Protein AF-A0A5J4RN05-F1 (afdb_monomer)

Organism: NCBI:txid433724

Nearest PDB structures (foldseek):
  5cm3-assembly1_A  TM=3.929E-01  e=1.496E+00  Escherichia coli
  1s7o-assembly1_C  TM=4.841E-01  e=8.306E+00  Streptococcus pyogenes serotype M3
  1hlv-assembly1_A  TM=3.365E-01  e=5.049E+00  Homo sapiens

pLDDT: mean 87.88, std 9.53, range [39.94, 97.06]

Structure (mmCIF, N/CA/C/O backbone):
data_AF-A0A5J4RN05-F1
#
_entry.id   AF-A0A5J4RN05-F1
#
loop_
_atom_site.group_PDB
_atom_site.id
_atom_site.type_symbol
_atom_site.label_atom_id
_atom_site.label_alt_id
_atom_site.label_comp_id
_atom_site.label_asym_id
_atom_site.label_entity_id
_atom_site.label_seq_id
_atom_site.pdbx_PDB_ins_code
_atom_site.Cartn_x
_atom_site.Cartn_y
_atom_site.Cartn_z
_atom_site.occupancy
_atom_site.B_iso_or_equiv
_atom_site.auth_seq_id
_atom_site.auth_comp_id
_atom_site.auth_asym_id
_atom_site.auth_atom_id
_atom_site.pdbx_PDB_model_num
ATOM 1 N N . MET A 1 1 ? 15.303 10.082 -51.389 1.00 60.47 1 MET A N 1
ATOM 2 C CA . MET A 1 1 ? 16.570 9.322 -51.452 1.00 60.47 1 MET A CA 1
ATOM 3 C C . MET A 1 1 ? 16.456 8.263 -52.539 1.00 60.47 1 MET A C 1
ATOM 5 O O . MET A 1 1 ? 15.498 7.496 -52.517 1.00 60.47 1 MET A O 1
ATOM 9 N N . GLU A 1 2 ? 17.387 8.243 -53.492 1.00 75.25 2 GLU A N 1
ATOM 10 C CA . GLU A 1 2 ? 17.457 7.211 -54.539 1.00 75.25 2 GLU A CA 1
ATOM 11 C C . GLU A 1 2 ? 17.613 5.808 -53.926 1.00 75.25 2 GLU A C 1
ATOM 13 O O . GLU A 1 2 ? 18.266 5.643 -52.891 1.00 75.25 2 GLU A O 1
ATOM 18 N N . ARG A 1 3 ? 17.024 4.778 -54.555 1.00 73.56 3 ARG A N 1
ATOM 19 C CA . ARG A 1 3 ? 17.028 3.391 -54.035 1.00 73.56 3 ARG A CA 1
ATOM 20 C C . ARG A 1 3 ? 18.441 2.847 -53.775 1.00 73.56 3 ARG A C 1
ATOM 22 O O . ARG A 1 3 ? 18.629 2.116 -52.8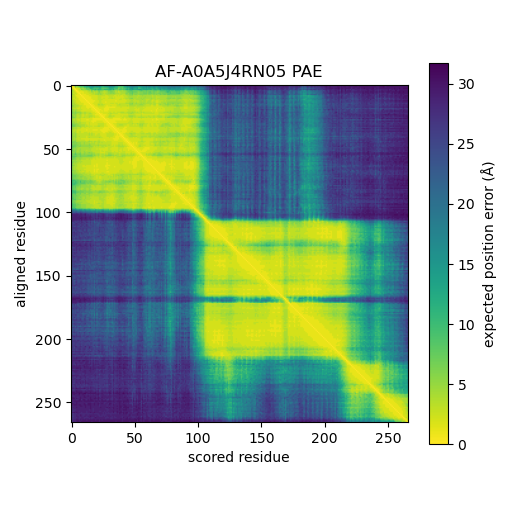01 1.00 73.56 3 ARG A O 1
ATOM 29 N N . SER A 1 4 ? 19.413 3.233 -54.603 1.00 77.31 4 SER A N 1
ATOM 30 C CA . SER A 1 4 ? 20.821 2.839 -54.454 1.00 77.31 4 SER A CA 1
ATOM 31 C C . SER A 1 4 ? 21.434 3.409 -53.165 1.00 77.31 4 SER A C 1
ATOM 33 O O . SER A 1 4 ? 21.818 2.651 -52.274 1.00 77.31 4 SER A O 1
ATOM 35 N N . LYS A 1 5 ? 21.351 4.736 -52.979 1.00 80.44 5 LYS A N 1
ATOM 36 C CA . LYS A 1 5 ? 21.834 5.444 -51.777 1.00 80.44 5 LYS A CA 1
ATOM 37 C C . LYS A 1 5 ? 21.175 4.943 -50.488 1.00 80.44 5 LYS A C 1
ATOM 39 O O . LYS A 1 5 ? 21.834 4.785 -49.465 1.00 80.44 5 LYS A O 1
ATOM 44 N N . ARG A 1 6 ? 19.877 4.612 -50.539 1.00 82.19 6 ARG A N 1
ATOM 45 C CA . ARG A 1 6 ? 19.150 4.039 -49.390 1.00 82.19 6 ARG A CA 1
ATOM 46 C C . ARG A 1 6 ? 19.708 2.682 -48.968 1.00 82.19 6 ARG A C 1
ATOM 48 O O . ARG A 1 6 ? 19.819 2.407 -47.775 1.00 82.19 6 ARG A O 1
ATOM 55 N N . SER A 1 7 ? 20.020 1.829 -49.936 1.00 85.88 7 SER A N 1
ATOM 56 C CA . SER A 1 7 ? 20.521 0.477 -49.676 1.00 85.88 7 SER A CA 1
ATOM 57 C C . SER A 1 7 ? 21.926 0.516 -49.076 1.00 85.88 7 SER A C 1
ATOM 59 O O . SER A 1 7 ? 22.216 -0.215 -48.127 1.00 85.88 7 SER A O 1
ATOM 61 N N . GLU A 1 8 ? 22.763 1.425 -49.570 1.00 88.62 8 GLU A N 1
ATOM 62 C CA . GLU A 1 8 ? 24.105 1.678 -49.049 1.00 88.62 8 GLU A CA 1
ATOM 63 C C . GLU A 1 8 ? 24.074 2.247 -47.623 1.00 88.62 8 GLU A C 1
ATOM 65 O O . GLU A 1 8 ? 24.729 1.708 -46.730 1.00 88.62 8 GLU A O 1
ATOM 70 N N . ALA A 1 9 ? 23.218 3.239 -47.355 1.00 87.81 9 ALA A N 1
ATOM 71 C CA . ALA A 1 9 ? 23.026 3.787 -46.012 1.00 87.81 9 ALA A CA 1
ATOM 72 C C . ALA A 1 9 ? 22.584 2.712 -45.002 1.00 87.81 9 ALA A C 1
ATOM 74 O O . ALA A 1 9 ? 23.120 2.629 -43.897 1.00 87.81 9 ALA A O 1
ATOM 75 N N . ILE A 1 10 ? 21.651 1.830 -45.385 1.00 90.94 10 ILE A N 1
ATOM 76 C CA . ILE A 1 10 ? 21.218 0.709 -44.534 1.00 90.94 10 ILE A CA 1
ATOM 77 C C . ILE A 1 10 ? 22.372 -0.261 -44.268 1.00 90.94 10 ILE A C 1
ATOM 79 O O . ILE A 1 10 ? 22.529 -0.725 -43.136 1.00 90.94 10 ILE A O 1
ATOM 83 N N . ARG A 1 11 ? 23.175 -0.584 -45.290 1.00 91.69 11 ARG A N 1
ATOM 84 C CA . ARG A 1 11 ? 24.342 -1.463 -45.144 1.00 91.69 11 ARG A CA 1
ATOM 85 C C . ARG A 1 11 ? 25.352 -0.858 -44.165 1.00 91.69 11 ARG A C 1
ATOM 87 O O . ARG A 1 11 ? 25.764 -1.549 -43.235 1.00 91.69 11 ARG A O 1
ATOM 94 N N . ASN A 1 12 ? 25.647 0.434 -44.299 1.00 92.69 12 ASN A N 1
ATOM 95 C CA . ASN A 1 12 ? 26.555 1.164 -43.413 1.00 92.69 12 ASN A CA 1
ATOM 96 C C . ASN A 1 12 ? 26.033 1.221 -41.971 1.00 92.69 12 ASN A C 1
ATOM 98 O O . ASN A 1 12 ? 26.784 0.981 -41.028 1.00 92.69 12 ASN A O 1
ATOM 102 N N . LEU A 1 13 ? 24.737 1.468 -41.770 1.00 93.56 13 LEU A N 1
ATOM 103 C CA . LEU A 1 13 ? 24.125 1.451 -40.437 1.00 93.56 13 LEU A CA 1
ATOM 104 C C . LEU A 1 13 ? 24.241 0.069 -39.782 1.00 93.56 13 LEU A C 1
ATOM 106 O O . LEU A 1 13 ? 24.659 -0.035 -38.627 1.00 93.56 13 LEU A O 1
ATOM 110 N N . LYS A 1 14 ? 23.916 -1.001 -40.515 1.00 92.38 14 LYS A N 1
ATOM 111 C CA . LYS A 1 14 ? 24.020 -2.376 -40.005 1.00 92.38 14 LYS A CA 1
ATOM 112 C C . LYS A 1 14 ? 25.460 -2.751 -39.651 1.00 92.38 14 LYS A C 1
ATOM 114 O O . LYS A 1 14 ? 25.672 -3.335 -38.592 1.00 92.38 14 LYS A O 1
ATOM 119 N N . ALA A 1 15 ? 26.432 -2.368 -40.482 1.00 92.50 15 ALA A N 1
ATOM 120 C CA . ALA A 1 15 ? 27.855 -2.571 -40.202 1.00 92.50 15 ALA A CA 1
ATOM 121 C C . ALA A 1 15 ? 28.296 -1.874 -38.900 1.00 92.50 15 ALA A C 1
ATOM 123 O O . ALA A 1 15 ? 29.078 -2.425 -38.134 1.00 92.50 15 ALA A O 1
ATOM 124 N N . ASN A 1 16 ? 27.709 -0.715 -38.586 1.00 91.56 16 ASN A N 1
ATOM 125 C CA . ASN A 1 16 ? 27.952 0.036 -37.348 1.00 91.56 16 ASN A CA 1
ATOM 126 C C . ASN A 1 16 ? 27.091 -0.425 -36.151 1.00 91.56 16 ASN A C 1
ATOM 128 O O . ASN A 1 16 ? 26.921 0.305 -35.170 1.00 91.56 16 ASN A O 1
ATOM 132 N N . GLY A 1 17 ? 26.509 -1.625 -36.219 1.00 91.69 17 GLY A N 1
ATOM 133 C CA . GLY A 1 17 ? 25.756 -2.219 -35.113 1.00 91.69 17 GLY A CA 1
ATOM 134 C C . GLY A 1 17 ? 24.366 -1.618 -34.886 1.00 91.69 17 GLY A C 1
ATOM 135 O O . GLY A 1 17 ? 23.773 -1.835 -33.824 1.00 91.69 17 GLY A O 1
ATOM 136 N N . PHE A 1 18 ? 23.823 -0.874 -35.855 1.00 96.00 18 PHE A N 1
ATOM 137 C CA . PHE A 1 18 ? 22.429 -0.445 -35.807 1.00 96.00 18 PHE A CA 1
ATOM 138 C C . PHE A 1 18 ? 21.496 -1.584 -36.215 1.00 96.00 18 PHE A C 1
ATOM 140 O O . PHE A 1 18 ? 21.737 -2.323 -37.171 1.00 96.00 18 PHE A O 1
ATOM 147 N N . ARG A 1 19 ? 20.369 -1.681 -35.517 1.00 95.69 19 ARG A N 1
ATOM 148 C CA . ARG A 1 19 ? 19.277 -2.603 -35.816 1.00 95.69 19 ARG A CA 1
ATOM 149 C C . ARG A 1 19 ? 18.010 -1.816 -36.117 1.00 95.69 19 ARG A C 1
ATOM 151 O O . ARG A 1 19 ? 17.756 -0.768 -35.525 1.00 95.69 19 ARG A O 1
ATOM 158 N N . GLN A 1 20 ? 17.216 -2.328 -37.049 1.00 94.94 20 GLN A N 1
ATOM 159 C CA . GLN A 1 20 ? 15.952 -1.708 -37.422 1.00 94.94 20 GLN A CA 1
ATOM 160 C C . GLN A 1 20 ? 14.930 -1.863 -36.292 1.00 94.94 20 GLN A C 1
ATOM 162 O O . GLN A 1 20 ? 14.735 -2.954 -35.750 1.00 94.94 20 GLN A O 1
ATOM 167 N N . VAL A 1 21 ? 14.232 -0.780 -35.968 1.00 94.12 21 VAL A N 1
ATOM 168 C CA . VAL A 1 21 ? 13.118 -0.796 -35.023 1.00 94.12 21 VAL A CA 1
ATOM 169 C C . VAL A 1 21 ? 11.878 -1.276 -35.780 1.00 94.12 21 VAL A C 1
ATOM 171 O O . VAL A 1 21 ? 11.226 -0.482 -36.439 1.00 94.12 21 VAL A O 1
ATOM 174 N N . LYS A 1 22 ? 11.542 -2.574 -35.731 1.00 90.56 22 LYS A N 1
ATOM 175 C CA . LYS A 1 22 ? 10.491 -3.170 -36.595 1.00 90.56 22 LYS A CA 1
ATOM 176 C C . LYS A 1 22 ? 9.159 -2.383 -36.665 1.00 90.56 22 LYS A C 1
ATOM 178 O O . LYS A 1 22 ? 8.680 -2.189 -37.778 1.00 90.56 22 LYS A O 1
ATOM 183 N N . PRO A 1 23 ? 8.578 -1.880 -35.552 1.00 90.12 23 PRO A N 1
ATOM 184 C CA . PRO A 1 23 ? 7.351 -1.073 -35.600 1.00 90.12 23 PRO A CA 1
ATOM 185 C C . PRO A 1 23 ? 7.504 0.283 -36.309 1.00 90.12 23 PRO A C 1
ATOM 187 O O . PRO A 1 23 ? 6.508 0.914 -36.648 1.00 90.12 23 PRO A O 1
ATOM 190 N N . TYR A 1 24 ? 8.739 0.743 -36.511 1.00 92.25 24 TYR A N 1
ATOM 191 C CA . TYR A 1 24 ? 9.097 2.021 -37.121 1.00 92.25 24 TYR A CA 1
ATOM 192 C C . TYR A 1 24 ? 10.188 1.789 -38.185 1.00 92.25 24 TYR A C 1
ATOM 194 O O . TYR A 1 24 ? 11.367 2.018 -37.913 1.00 92.25 24 TYR A O 1
ATOM 202 N N . PRO A 1 25 ? 9.825 1.332 -39.399 1.00 89.19 25 PRO A N 1
ATOM 203 C CA . PRO A 1 25 ? 10.778 0.823 -40.393 1.00 89.19 25 PRO A CA 1
ATOM 204 C C . PRO A 1 25 ? 11.870 1.809 -40.826 1.00 89.19 25 PRO A C 1
ATOM 206 O O . PRO A 1 25 ? 12.942 1.386 -41.262 1.00 89.19 25 PRO A O 1
ATOM 209 N N . ASP A 1 26 ? 11.619 3.111 -40.693 1.00 91.50 26 ASP A N 1
ATOM 210 C CA . ASP A 1 26 ? 12.586 4.163 -41.013 1.00 91.50 26 ASP A CA 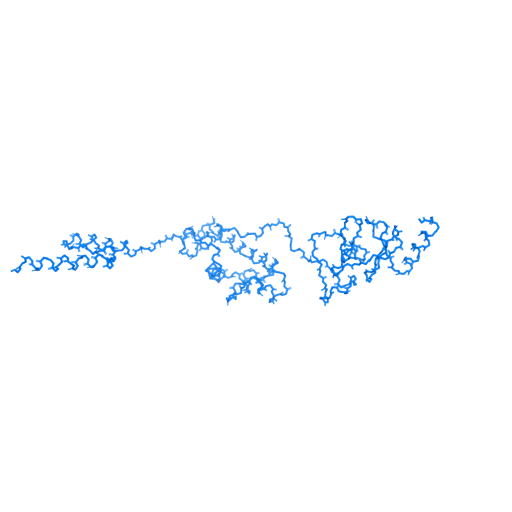1
ATOM 211 C C . ASP A 1 26 ? 13.581 4.450 -39.880 1.00 91.50 26 ASP A C 1
ATOM 213 O O . ASP A 1 26 ? 14.477 5.273 -40.061 1.00 91.50 26 ASP A O 1
ATOM 217 N N . LEU A 1 27 ? 13.428 3.820 -38.712 1.00 94.94 27 LEU A N 1
ATOM 218 C CA . LEU A 1 27 ? 14.275 4.040 -37.545 1.00 94.94 27 LEU A CA 1
ATOM 219 C C . LEU A 1 27 ? 15.259 2.895 -37.335 1.00 94.94 27 LEU A C 1
ATOM 221 O O . LEU A 1 27 ? 14.903 1.715 -37.305 1.00 94.94 27 LEU A O 1
ATOM 225 N N . TYR A 1 28 ? 16.510 3.280 -37.123 1.00 96.06 28 TYR A N 1
ATOM 226 C CA . TYR A 1 28 ? 17.624 2.390 -36.838 1.00 96.06 28 TYR A CA 1
ATOM 227 C C . TYR A 1 28 ? 18.263 2.817 -35.527 1.00 96.06 28 TYR A C 1
ATOM 229 O O . TYR A 1 28 ? 18.542 3.995 -35.329 1.00 96.06 28 TYR A O 1
ATOM 237 N N . LEU A 1 29 ? 18.500 1.866 -34.631 1.00 96.12 29 LEU A N 1
ATOM 238 C CA . LEU A 1 29 ? 18.963 2.108 -33.268 1.00 96.12 29 LEU A CA 1
ATOM 239 C C . LEU A 1 29 ? 20.174 1.230 -32.961 1.00 96.12 29 LEU A C 1
ATOM 241 O O . LEU A 1 29 ? 20.170 0.046 -33.297 1.00 96.12 29 LEU A O 1
ATOM 245 N N . ASN A 1 30 ? 21.190 1.782 -32.303 1.00 94.44 30 ASN A N 1
ATOM 246 C CA . ASN A 1 30 ? 22.329 1.007 -31.809 1.00 94.44 30 ASN A CA 1
ATOM 247 C C . ASN A 1 30 ? 22.256 0.768 -30.286 1.00 94.44 30 ASN A C 1
ATOM 249 O O . ASN A 1 30 ? 21.449 1.376 -29.580 1.00 94.44 30 ASN A O 1
ATOM 253 N N . LYS A 1 31 ? 23.132 -0.108 -29.774 1.00 90.00 31 LYS A N 1
ATOM 254 C CA . LYS A 1 31 ? 23.193 -0.476 -28.345 1.00 90.00 31 LYS A CA 1
ATOM 255 C C . LYS A 1 31 ? 23.611 0.665 -27.406 1.00 90.00 31 LYS A C 1
ATOM 257 O O . LYS A 1 31 ? 23.502 0.525 -26.200 1.00 90.00 31 LYS A O 1
ATOM 262 N N . TYR A 1 32 ? 24.094 1.778 -27.955 1.00 87.88 32 TYR A N 1
ATOM 263 C CA . TYR A 1 32 ? 24.531 2.955 -27.199 1.00 87.88 32 TYR A CA 1
ATOM 264 C C . TYR A 1 32 ? 23.456 4.052 -27.150 1.00 87.88 32 TYR A C 1
ATOM 266 O O . TYR A 1 32 ? 23.728 5.166 -26.714 1.00 87.88 32 TYR A O 1
ATOM 274 N N . GLY A 1 33 ? 22.249 3.782 -27.660 1.00 88.44 33 GLY A N 1
ATOM 275 C CA . GLY A 1 33 ? 21.154 4.752 -27.674 1.00 88.44 33 GLY A CA 1
ATOM 276 C C . GLY A 1 33 ? 21.231 5.800 -28.791 1.00 88.44 33 GLY A C 1
ATOM 277 O O . GLY A 1 33 ? 20.456 6.753 -28.782 1.00 88.44 33 GLY A O 1
ATOM 278 N N . LYS A 1 34 ? 22.104 5.649 -29.796 1.00 93.00 34 LYS A N 1
ATOM 279 C CA . LYS A 1 34 ? 22.048 6.501 -30.997 1.00 93.00 34 LYS A CA 1
ATOM 280 C C . LYS A 1 34 ? 20.955 5.999 -31.926 1.00 93.00 34 LYS A C 1
ATOM 282 O O . LYS A 1 34 ? 20.921 4.813 -32.257 1.00 93.00 34 LYS A O 1
ATOM 287 N N . ILE A 1 35 ? 20.104 6.911 -32.388 1.00 94.50 35 ILE A N 1
ATOM 288 C CA . ILE A 1 35 ? 19.029 6.596 -33.325 1.00 94.50 35 ILE A CA 1
ATOM 289 C C . ILE A 1 35 ? 19.157 7.407 -34.615 1.00 94.50 35 ILE A C 1
ATOM 291 O O . ILE A 1 35 ? 19.396 8.614 -34.589 1.00 94.50 35 ILE A O 1
ATOM 295 N N . TYR A 1 36 ? 18.982 6.733 -35.742 1.00 95.12 36 TYR A N 1
ATOM 296 C CA . TYR A 1 36 ? 19.045 7.294 -37.082 1.00 95.12 36 TYR A CA 1
ATOM 297 C C . TYR A 1 36 ? 17.694 7.147 -37.783 1.00 95.12 36 TYR A C 1
ATOM 299 O O . TYR A 1 36 ? 17.029 6.116 -37.656 1.00 95.12 36 TYR A O 1
ATOM 307 N N . SER A 1 37 ? 17.285 8.180 -38.517 1.00 94.06 37 SER A N 1
ATOM 308 C CA . SER A 1 37 ? 16.059 8.201 -39.308 1.00 94.06 37 SER A CA 1
ATOM 309 C C . SER A 1 37 ? 16.401 8.211 -40.792 1.00 94.06 37 SER A C 1
ATOM 311 O O . SER A 1 37 ? 16.920 9.202 -41.293 1.00 94.06 37 SER A O 1
ATOM 313 N N . LEU A 1 38 ? 16.045 7.141 -41.507 1.00 91.81 38 LEU A N 1
ATOM 314 C CA . LEU A 1 38 ? 16.227 7.049 -42.961 1.00 91.81 38 LEU A CA 1
ATOM 315 C C . LEU A 1 38 ? 15.390 8.078 -43.726 1.00 91.81 38 LEU A C 1
ATOM 317 O O . LEU A 1 38 ? 15.790 8.522 -44.795 1.00 91.81 38 LEU A O 1
ATOM 321 N N . SER A 1 39 ? 14.210 8.435 -43.213 1.00 88.94 39 SER A N 1
ATOM 322 C CA . SER A 1 39 ? 13.324 9.396 -43.875 1.00 88.94 39 SER A CA 1
ATOM 323 C C . SER A 1 39 ? 13.823 10.836 -43.766 1.00 88.94 39 SER A C 1
ATOM 325 O O . SER A 1 39 ? 13.598 11.621 -44.681 1.00 88.94 39 SER A O 1
ATOM 327 N N . LYS A 1 40 ? 14.511 11.173 -42.669 1.00 88.12 40 LYS A N 1
ATOM 328 C CA . LYS A 1 40 ? 15.120 12.492 -42.439 1.00 88.12 40 LYS A CA 1
ATOM 329 C C . LYS A 1 40 ? 16.617 12.542 -42.756 1.00 88.12 40 LYS A C 1
ATOM 331 O O . LYS A 1 40 ? 17.216 13.596 -42.586 1.00 88.12 40 LYS A O 1
ATOM 336 N N . ASP A 1 41 ? 17.198 11.407 -43.139 1.00 89.69 41 ASP A N 1
ATOM 337 C CA . ASP A 1 41 ? 18.624 11.231 -43.429 1.00 89.69 41 ASP A CA 1
ATOM 338 C C . ASP A 1 41 ? 19.552 11.750 -42.309 1.00 89.69 41 ASP A C 1
ATOM 340 O O . ASP A 1 41 ? 20.606 12.334 -42.543 1.00 89.69 41 ASP A O 1
ATOM 344 N N . THR A 1 42 ? 19.139 11.595 -41.044 1.00 92.75 42 THR A N 1
ATOM 345 C CA . THR A 1 42 ? 19.853 12.203 -39.911 1.00 92.75 42 THR A CA 1
ATOM 346 C C . THR A 1 42 ? 19.659 11.460 -38.592 1.00 92.75 42 THR A C 1
ATOM 348 O O . THR A 1 42 ? 18.703 10.697 -38.402 1.00 92.75 42 THR A O 1
ATOM 351 N N . TYR A 1 43 ? 20.559 11.725 -37.643 1.00 93.62 43 TYR A N 1
ATOM 352 C CA . TYR A 1 43 ? 20.442 11.257 -36.267 1.00 93.62 43 TYR A CA 1
ATOM 353 C C . TYR A 1 43 ? 19.402 12.077 -35.504 1.00 93.62 43 TYR A C 1
ATOM 355 O O . TYR A 1 43 ? 19.465 13.307 -35.463 1.00 93.62 43 TYR A O 1
ATOM 363 N N . LEU A 1 44 ? 18.459 11.402 -34.845 1.00 93.56 44 LEU A N 1
ATOM 364 C CA . LEU A 1 44 ? 17.504 12.097 -33.984 1.00 93.56 44 LEU A CA 1
ATOM 365 C C . LEU A 1 44 ? 18.145 12.334 -32.620 1.00 93.56 44 LEU A C 1
ATOM 367 O O . LEU A 1 44 ? 18.624 11.400 -31.977 1.00 93.56 44 LEU A O 1
ATOM 371 N N . LYS A 1 45 ? 18.116 13.587 -32.164 1.00 91.44 45 LYS A N 1
ATOM 372 C CA . LYS A 1 45 ? 18.594 13.950 -30.830 1.00 91.44 45 LYS A CA 1
ATOM 373 C C . LYS A 1 45 ? 17.521 13.618 -29.783 1.00 91.44 45 LYS A C 1
ATOM 375 O O . LYS A 1 45 ? 16.408 14.143 -29.881 1.00 91.44 45 LYS A O 1
ATOM 380 N N . PRO A 1 46 ? 17.812 12.754 -28.795 1.00 92.50 46 PRO A N 1
ATOM 381 C CA . PRO A 1 46 ? 16.920 12.550 -27.666 1.00 92.50 46 PRO A CA 1
ATOM 382 C C . PRO A 1 46 ? 16.911 13.777 -26.749 1.00 92.50 46 PRO A C 1
ATOM 384 O O . PRO A 1 46 ? 17.880 14.524 -26.644 1.00 92.50 46 PRO A O 1
ATOM 387 N N . THR A 1 47 ? 15.791 13.972 -26.064 1.00 91.75 47 THR A N 1
ATOM 388 C CA . THR A 1 47 ? 15.681 14.913 -24.940 1.00 91.75 47 THR A CA 1
ATOM 389 C C . THR A 1 47 ? 16.438 14.390 -23.715 1.00 91.75 47 THR A C 1
ATOM 391 O O . THR A 1 47 ? 16.745 13.203 -23.638 1.00 91.75 47 THR A O 1
ATOM 394 N N . ALA A 1 48 ? 16.627 15.231 -22.691 1.00 86.94 48 ALA A N 1
ATOM 395 C CA . ALA A 1 48 ? 17.234 14.834 -21.410 1.00 86.94 48 ALA A CA 1
ATOM 396 C C . ALA A 1 48 ? 16.506 13.677 -20.686 1.00 86.94 48 ALA A C 1
ATOM 398 O O . ALA A 1 48 ? 17.063 13.042 -19.798 1.00 86.94 48 ALA A O 1
ATOM 399 N N . LYS A 1 49 ? 15.252 13.381 -21.061 1.00 88.19 49 LYS A N 1
ATOM 400 C CA . LYS A 1 49 ? 14.478 12.235 -20.551 1.00 88.19 49 LYS A CA 1
ATOM 401 C C . LYS A 1 49 ? 14.588 10.991 -21.444 1.00 88.19 49 LYS A C 1
ATOM 403 O O . LYS A 1 49 ? 13.774 10.079 -21.314 1.00 88.19 49 LYS A O 1
ATOM 408 N N . ASN A 1 50 ? 15.540 10.970 -22.377 1.00 93.25 50 ASN A N 1
ATOM 409 C CA . ASN A 1 50 ? 15.725 9.922 -23.381 1.00 93.25 50 ASN A CA 1
ATOM 410 C C . ASN A 1 50 ? 14.455 9.648 -24.199 1.00 93.25 50 ASN A C 1
ATOM 412 O O . ASN A 1 50 ? 14.077 8.506 -24.461 1.00 93.25 50 ASN A O 1
ATOM 416 N N . VAL A 1 51 ? 13.761 10.718 -24.587 1.00 93.88 51 VAL A N 1
ATOM 417 C CA . VAL A 1 51 ? 12.585 10.664 -25.464 1.00 93.88 51 VAL A CA 1
ATOM 418 C C . VAL A 1 51 ? 12.922 11.322 -26.790 1.00 93.88 51 VAL A C 1
ATOM 420 O O . VAL A 1 51 ? 13.506 12.405 -26.802 1.00 93.88 51 VAL A O 1
ATOM 423 N N . ILE A 1 52 ? 12.510 10.691 -27.886 1.00 94.25 52 ILE A N 1
ATOM 424 C CA . ILE A 1 52 ? 12.636 11.210 -29.250 1.00 94.25 52 ILE A CA 1
ATOM 425 C C . ILE A 1 52 ? 11.259 11.554 -29.819 1.00 94.25 52 ILE A C 1
ATOM 427 O O . ILE A 1 52 ? 10.248 10.949 -29.452 1.00 94.25 52 ILE A O 1
ATOM 431 N N . LEU A 1 53 ? 11.223 12.510 -30.744 1.00 91.19 53 LEU A N 1
ATOM 432 C CA . LEU A 1 53 ? 10.019 12.854 -31.494 1.00 91.19 53 LEU A CA 1
ATOM 433 C C . LEU A 1 53 ? 10.055 12.181 -32.872 1.00 91.19 53 LEU A C 1
ATOM 435 O O . LEU A 1 53 ? 10.938 12.460 -33.685 1.00 91.19 53 LEU A O 1
ATOM 439 N N . TYR A 1 54 ? 9.077 11.320 -33.146 1.00 89.19 54 TYR A N 1
ATOM 440 C CA . TYR A 1 54 ? 8.887 10.677 -34.445 1.00 89.19 54 TYR A CA 1
ATOM 441 C C . TYR A 1 54 ? 7.469 10.962 -34.953 1.00 89.19 54 TYR A C 1
ATOM 443 O O . TYR A 1 54 ? 6.476 10.501 -34.384 1.00 89.19 54 TYR A O 1
ATOM 451 N N . GLY A 1 55 ? 7.365 11.791 -35.995 1.00 85.88 55 GLY A N 1
ATOM 452 C CA . GLY A 1 55 ? 6.091 12.392 -36.396 1.00 85.88 55 GLY A CA 1
ATOM 453 C C . GLY A 1 55 ? 5.484 13.197 -35.240 1.00 85.88 55 GLY A C 1
ATOM 454 O O . GLY A 1 55 ? 6.150 14.051 -34.662 1.00 85.88 55 GLY A O 1
ATOM 455 N N . LYS A 1 56 ? 4.236 12.883 -34.869 1.00 86.75 56 LYS A N 1
ATOM 456 C CA . LYS A 1 56 ? 3.547 13.461 -33.698 1.00 86.75 56 LYS A CA 1
ATOM 457 C C . LYS A 1 56 ? 3.706 12.624 -32.415 1.00 86.75 56 LYS A C 1
ATOM 459 O O . LYS A 1 56 ? 3.153 12.986 -31.380 1.00 86.75 56 LYS A O 1
ATOM 464 N N . LYS A 1 57 ? 4.432 11.498 -32.457 1.00 89.12 57 LYS A N 1
ATOM 465 C CA . LYS A 1 57 ? 4.586 10.573 -31.322 1.00 89.12 57 LYS A CA 1
ATOM 466 C C . LYS A 1 57 ? 5.894 10.818 -30.576 1.00 89.12 57 LYS A C 1
ATOM 468 O O . LYS A 1 57 ? 6.951 11.006 -31.177 1.00 89.12 57 LYS A O 1
ATOM 473 N N . ARG A 1 58 ? 5.818 10.762 -29.247 1.00 91.94 58 ARG A N 1
ATOM 474 C CA . ARG A 1 58 ? 6.977 10.760 -28.350 1.00 91.94 58 ARG A CA 1
ATOM 475 C C . ARG A 1 58 ? 7.340 9.316 -28.033 1.00 91.94 58 ARG A C 1
ATOM 477 O O . ARG A 1 58 ? 6.540 8.618 -27.423 1.00 91.94 58 ARG A O 1
ATOM 484 N N . LEU A 1 59 ? 8.523 8.875 -28.448 1.00 93.81 59 LEU A N 1
ATOM 485 C CA . LEU A 1 59 ? 8.984 7.504 -28.240 1.00 93.81 59 LEU A CA 1
ATOM 486 C C . LEU A 1 59 ? 10.083 7.474 -27.180 1.00 93.81 59 LEU A C 1
ATOM 488 O O . LEU A 1 59 ? 11.006 8.287 -27.205 1.00 93.81 59 LEU A O 1
ATOM 492 N N . SER A 1 60 ? 9.985 6.528 -26.248 1.00 94.69 60 SER A N 1
ATOM 493 C CA . SER A 1 60 ? 10.989 6.329 -25.202 1.00 94.69 60 SER A CA 1
ATOM 494 C C . SER A 1 60 ? 12.146 5.490 -25.736 1.00 94.69 60 SER A C 1
ATOM 496 O O . SER A 1 60 ? 11.971 4.317 -26.063 1.00 94.69 60 SER A O 1
ATOM 498 N N . LEU A 1 61 ? 13.334 6.084 -25.793 1.00 94.81 61 LEU A N 1
ATOM 499 C CA . LEU A 1 61 ? 14.540 5.450 -26.313 1.00 94.81 61 LEU A CA 1
ATOM 500 C C . LEU A 1 61 ? 14.933 4.178 -25.530 1.00 94.81 61 LEU A C 1
ATOM 502 O O . LEU A 1 61 ? 15.140 3.159 -26.185 1.00 94.81 61 LEU A O 1
ATOM 506 N N . PRO A 1 62 ? 14.920 4.141 -24.178 1.00 94.88 62 PRO A N 1
ATOM 507 C CA . PRO A 1 62 ? 15.186 2.907 -23.434 1.00 94.88 62 PRO A CA 1
ATOM 508 C C . PRO A 1 62 ? 14.201 1.774 -23.764 1.00 94.88 62 PRO A C 1
ATOM 510 O O . PRO A 1 62 ? 14.596 0.618 -23.873 1.00 94.88 62 PRO A O 1
ATOM 513 N N . LYS A 1 63 ? 12.915 2.090 -23.988 1.00 94.88 63 LYS A N 1
ATOM 514 C CA . LYS A 1 63 ? 11.907 1.083 -24.374 1.00 94.88 63 LYS A CA 1
ATOM 515 C C . LYS A 1 63 ? 12.168 0.516 -25.764 1.00 94.88 63 LYS A C 1
ATOM 517 O O . LYS A 1 63 ? 11.978 -0.677 -25.982 1.00 94.88 63 LYS A O 1
ATOM 522 N N . LEU A 1 64 ? 12.614 1.362 -26.695 1.00 95.44 64 LEU A N 1
ATOM 523 C CA . LEU A 1 64 ? 13.040 0.913 -28.019 1.00 95.44 64 LEU A CA 1
ATOM 524 C C . LEU A 1 64 ? 14.289 0.026 -27.929 1.00 95.44 64 LEU A C 1
ATOM 526 O O . LEU A 1 64 ? 14.359 -0.970 -28.640 1.00 95.44 64 LEU A O 1
ATOM 530 N N . ILE A 1 65 ? 15.239 0.339 -27.040 1.00 95.44 65 ILE A N 1
ATOM 531 C CA . ILE A 1 65 ? 16.434 -0.488 -26.807 1.00 95.44 65 ILE A CA 1
ATOM 532 C C . ILE A 1 65 ? 16.037 -1.878 -26.302 1.00 95.44 65 ILE A C 1
ATOM 534 O O . ILE A 1 65 ? 16.459 -2.873 -26.891 1.00 95.44 65 ILE A O 1
ATOM 538 N N . LEU A 1 66 ? 15.179 -1.959 -25.279 1.00 94.62 66 LEU A N 1
ATOM 539 C CA . LEU A 1 66 ? 14.661 -3.236 -24.771 1.00 94.62 66 LEU A CA 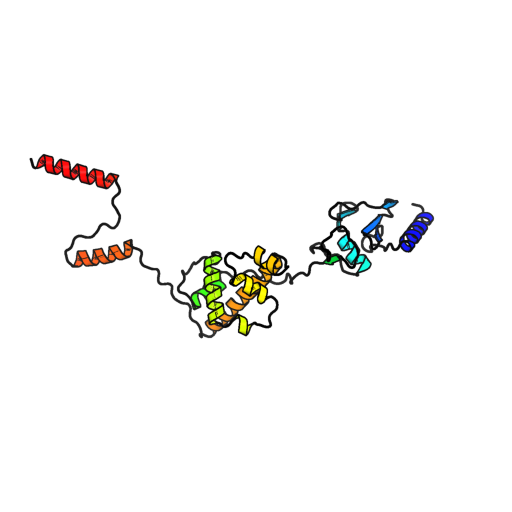1
ATOM 540 C C . LEU A 1 66 ? 13.971 -4.047 -25.873 1.00 94.62 66 LEU A C 1
ATOM 542 O O . LEU A 1 66 ? 14.224 -5.240 -26.027 1.00 94.62 66 LEU A O 1
ATOM 546 N N . PHE A 1 67 ? 13.164 -3.389 -26.704 1.00 94.88 67 PHE A N 1
ATOM 547 C CA . PHE A 1 67 ? 12.504 -4.044 -27.828 1.00 94.88 67 PHE A CA 1
ATOM 548 C C . PHE A 1 67 ? 13.487 -4.591 -28.867 1.00 94.88 67 PHE A C 1
ATOM 550 O O . PHE A 1 67 ? 13.373 -5.739 -29.291 1.00 94.88 67 PHE A O 1
ATOM 557 N N . VAL A 1 68 ? 14.470 -3.791 -29.275 1.00 95.38 68 VAL A N 1
ATOM 558 C CA . VAL A 1 68 ? 15.391 -4.140 -30.365 1.00 95.38 68 VAL A CA 1
ATOM 559 C C . VAL A 1 68 ? 16.476 -5.133 -29.937 1.00 95.38 68 VAL A C 1
ATOM 561 O O . VAL A 1 68 ? 16.875 -5.988 -30.733 1.00 95.38 68 VAL A O 1
ATOM 564 N N . PHE A 1 69 ? 16.983 -5.017 -28.709 1.00 94.69 69 PHE A N 1
ATOM 565 C CA . PHE A 1 69 ? 18.154 -5.769 -28.245 1.00 94.69 69 PHE A CA 1
ATOM 566 C C . PHE A 1 69 ? 17.829 -6.873 -27.240 1.00 94.69 69 PHE A C 1
ATOM 568 O O . PHE A 1 69 ? 18.567 -7.854 -27.200 1.00 94.69 69 PHE A O 1
ATOM 575 N N . LYS A 1 70 ? 16.738 -6.754 -26.474 1.00 90.88 70 LYS A N 1
ATOM 576 C CA . LYS A 1 70 ? 16.276 -7.793 -25.533 1.00 90.88 70 LYS A CA 1
ATOM 577 C C . LYS A 1 70 ? 15.017 -8.527 -26.016 1.00 90.88 70 LYS A C 1
ATOM 579 O O . LYS A 1 70 ? 14.618 -9.508 -25.403 1.00 90.88 70 LYS A O 1
ATOM 584 N N . GLY A 1 71 ? 14.399 -8.089 -27.119 1.00 90.12 71 GLY A N 1
ATOM 585 C CA . GLY A 1 71 ? 13.195 -8.716 -27.678 1.00 90.12 71 GLY A CA 1
ATOM 586 C C . GLY A 1 71 ? 11.922 -8.458 -26.866 1.00 90.12 71 GLY A C 1
ATOM 587 O O . GLY A 1 71 ? 10.903 -9.108 -27.087 1.00 90.12 71 GLY A O 1
ATOM 588 N N . GLU A 1 72 ? 11.952 -7.515 -25.924 1.00 89.25 72 GLU A N 1
ATOM 589 C CA . GLU A 1 72 ? 10.815 -7.237 -25.052 1.00 89.25 72 GLU A CA 1
ATOM 590 C C . GLU A 1 72 ? 9.777 -6.345 -25.742 1.00 89.25 72 GLU A C 1
ATOM 592 O O . GLU A 1 72 ? 10.101 -5.293 -26.285 1.00 89.25 72 GLU A O 1
ATOM 597 N N . SER A 1 73 ? 8.492 -6.694 -25.667 1.00 90.25 73 SER A N 1
ATOM 598 C CA . SER A 1 73 ? 7.410 -5.844 -26.191 1.00 90.25 73 SER A CA 1
ATOM 599 C C . SER A 1 73 ? 7.492 -4.407 -25.645 1.00 90.25 73 SER A C 1
ATOM 601 O O . SER A 1 73 ? 7.753 -4.222 -24.452 1.00 90.25 73 SER A O 1
ATOM 603 N N . ILE A 1 74 ? 7.186 -3.392 -26.460 1.00 89.56 74 ILE A N 1
ATOM 604 C CA . ILE A 1 74 ? 7.111 -1.999 -25.989 1.00 89.56 74 ILE A CA 1
ATOM 605 C C . ILE A 1 74 ? 5.948 -1.862 -24.996 1.00 89.56 74 ILE A C 1
ATOM 607 O O . ILE A 1 74 ? 4.784 -2.011 -25.359 1.00 89.56 74 ILE A O 1
ATOM 611 N N . ARG A 1 75 ? 6.256 -1.561 -23.728 1.00 86.81 75 ARG A N 1
ATOM 612 C CA . ARG A 1 75 ? 5.257 -1.367 -22.664 1.00 86.81 75 ARG A CA 1
ATOM 613 C C . ARG A 1 75 ? 5.088 0.120 -22.359 1.00 86.81 75 ARG A C 1
ATOM 615 O O . ARG A 1 75 ? 5.817 0.682 -21.536 1.00 86.81 75 ARG A O 1
ATOM 622 N N . GLU A 1 76 ? 4.103 0.767 -22.982 1.00 81.62 76 GLU A N 1
ATOM 623 C CA . GLU A 1 76 ? 3.875 2.222 -22.864 1.00 81.62 76 GLU A CA 1
ATOM 624 C C . GLU A 1 76 ? 3.692 2.690 -21.413 1.00 81.62 76 GLU A C 1
ATOM 626 O O . GLU A 1 76 ? 4.300 3.669 -20.986 1.00 81.62 76 GLU A O 1
ATOM 631 N N . ASN A 1 77 ? 2.986 1.902 -20.602 1.00 79.44 77 ASN A N 1
ATOM 632 C CA . ASN A 1 77 ? 2.696 2.242 -19.206 1.00 79.44 77 ASN A CA 1
ATOM 633 C C . ASN A 1 77 ? 3.738 1.723 -18.200 1.00 79.44 77 ASN A C 1
ATOM 635 O O . ASN A 1 77 ? 3.558 1.885 -16.995 1.00 79.44 77 ASN A O 1
ATOM 639 N N . SER A 1 78 ? 4.790 1.034 -18.646 1.00 80.81 78 SER A N 1
ATOM 640 C CA . SER A 1 78 ? 5.841 0.558 -17.739 1.00 80.81 78 SER A CA 1
ATOM 641 C C . SER A 1 78 ? 6.917 1.618 -17.540 1.00 80.81 78 SER A C 1
ATOM 643 O O . SER A 1 78 ? 7.333 2.288 -18.491 1.00 80.81 78 SER A O 1
ATOM 645 N N . ARG A 1 79 ? 7.377 1.751 -16.293 1.00 86.62 79 ARG A N 1
ATOM 646 C CA . ARG A 1 79 ? 8.561 2.544 -15.952 1.00 86.62 79 ARG A CA 1
ATOM 647 C C . ARG A 1 79 ? 9.826 1.786 -16.349 1.00 86.62 79 ARG A C 1
ATOM 649 O O . ARG A 1 79 ? 9.810 0.559 -16.431 1.00 86.62 79 ARG A O 1
ATOM 656 N N . ILE A 1 80 ? 10.890 2.536 -16.593 1.00 90.69 80 ILE A N 1
ATOM 657 C CA . ILE A 1 80 ? 12.232 2.017 -16.851 1.00 90.69 80 ILE A CA 1
ATOM 658 C C . ILE A 1 80 ? 13.050 2.157 -15.570 1.00 90.69 80 ILE A C 1
ATOM 660 O O . ILE A 1 80 ? 12.960 3.191 -14.908 1.00 90.69 80 ILE A O 1
ATOM 664 N N . ILE A 1 81 ? 13.813 1.122 -15.237 1.00 86.94 81 ILE A N 1
ATOM 665 C CA . ILE A 1 81 ? 14.811 1.123 -14.170 1.00 86.94 81 ILE A CA 1
ATOM 666 C C . ILE A 1 81 ? 16.188 1.074 -14.828 1.00 86.94 81 ILE A C 1
ATOM 668 O O . ILE A 1 81 ? 16.390 0.299 -15.764 1.00 86.94 81 ILE A O 1
ATOM 672 N N . TYR A 1 82 ? 17.099 1.902 -14.322 1.00 89.25 82 TYR A N 1
ATOM 673 C CA . TYR A 1 82 ? 18.516 1.893 -14.673 1.00 89.25 82 TYR A CA 1
ATOM 674 C C . TYR A 1 82 ? 19.268 1.202 -13.536 1.00 89.25 82 TYR A C 1
ATOM 676 O O . TYR A 1 82 ? 19.209 1.680 -12.404 1.00 89.25 82 TYR A O 1
ATOM 684 N N . ILE A 1 83 ? 19.906 0.065 -13.810 1.00 82.38 83 ILE A N 1
ATOM 685 C CA . ILE A 1 83 ? 20.512 -0.809 -12.792 1.00 82.38 83 ILE A CA 1
ATOM 686 C C . ILE A 1 83 ? 21.635 -0.083 -12.044 1.00 82.38 83 ILE A C 1
ATOM 688 O O . ILE A 1 83 ? 21.720 -0.172 -10.826 1.00 82.38 83 ILE A O 1
ATOM 692 N N . ASN A 1 84 ? 22.446 0.702 -12.752 1.00 84.62 84 ASN A N 1
ATOM 693 C CA . ASN A 1 84 ? 23.502 1.536 -12.177 1.00 84.62 84 ASN A CA 1
ATOM 694 C C . ASN A 1 84 ? 23.012 2.904 -11.659 1.00 84.62 84 ASN A C 1
ATOM 696 O O . ASN A 1 84 ? 23.826 3.747 -11.292 1.00 84.62 84 ASN A O 1
ATOM 700 N N . GLY A 1 85 ? 21.702 3.172 -11.690 1.00 79.50 85 GLY A N 1
ATOM 701 C CA . GLY A 1 85 ? 21.102 4.446 -11.279 1.00 79.50 85 GLY A CA 1
ATOM 702 C C . GLY A 1 85 ? 21.288 5.620 -12.254 1.00 79.50 85 GLY A C 1
ATOM 703 O O . GLY A 1 85 ? 20.647 6.655 -12.077 1.00 79.50 85 GLY A O 1
ATOM 704 N N . SER A 1 86 ? 22.100 5.478 -13.305 1.00 86.12 86 SER A N 1
ATOM 705 C CA . SER A 1 86 ? 22.356 6.523 -14.300 1.00 86.12 86 SER A CA 1
ATOM 706 C C . SER A 1 86 ? 21.457 6.368 -15.520 1.00 86.12 86 SER A C 1
ATOM 708 O O . SER A 1 86 ? 21.488 5.360 -16.223 1.00 86.12 86 SER A O 1
ATOM 710 N N . ASN A 1 87 ? 20.695 7.415 -15.833 1.00 87.00 87 ASN A N 1
ATOM 711 C CA . ASN A 1 87 ? 19.871 7.461 -17.040 1.00 87.00 87 ASN A CA 1
ATOM 712 C C . ASN A 1 87 ? 20.664 7.804 -18.314 1.00 87.00 87 ASN A C 1
ATOM 714 O O . ASN A 1 87 ? 20.075 7.842 -19.393 1.00 87.00 87 ASN A O 1
ATOM 718 N N . LEU A 1 88 ? 21.965 8.079 -18.207 1.00 89.44 88 LEU A N 1
ATOM 719 C CA . LEU A 1 88 ? 22.833 8.359 -19.353 1.00 89.44 88 LEU A CA 1
ATOM 720 C C . LEU A 1 88 ? 23.376 7.073 -19.981 1.00 89.44 88 LEU A C 1
ATOM 722 O O . LEU A 1 88 ? 23.630 7.034 -21.184 1.00 89.44 88 LEU A O 1
ATOM 726 N N . ASP A 1 89 ? 23.526 6.018 -19.180 1.00 90.88 89 ASP A N 1
ATOM 727 C CA . ASP A 1 89 ? 23.947 4.711 -19.665 1.00 90.88 89 ASP A CA 1
ATOM 728 C C . ASP A 1 89 ? 22.742 3.946 -20.216 1.00 90.88 89 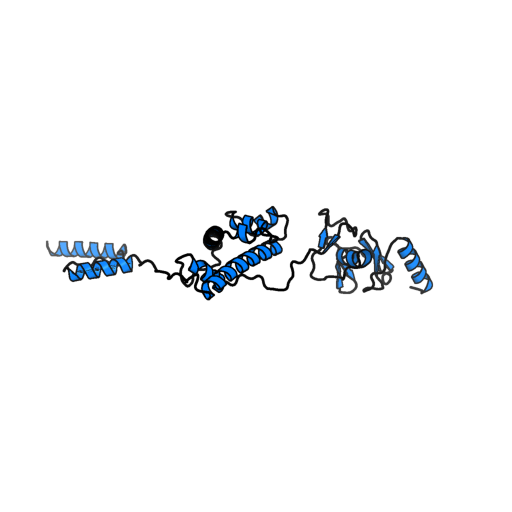ASP A C 1
ATOM 730 O O . ASP A 1 89 ? 21.925 3.380 -19.484 1.00 90.88 89 ASP A O 1
ATOM 734 N N . LEU A 1 90 ? 22.642 3.960 -21.544 1.00 91.81 90 LEU A N 1
ATOM 735 C CA . LEU A 1 90 ? 21.575 3.318 -22.296 1.00 91.81 90 LEU A CA 1
ATOM 736 C C . LEU A 1 90 ? 21.931 1.914 -22.802 1.00 91.81 90 LEU A C 1
ATOM 738 O O . LEU A 1 90 ? 21.283 1.417 -23.727 1.00 91.81 90 LEU A O 1
ATOM 742 N N . SER A 1 91 ? 22.952 1.274 -22.231 1.00 92.06 91 SER A N 1
ATOM 743 C CA . SER A 1 91 ? 23.270 -0.109 -22.573 1.00 92.06 91 SER A CA 1
ATOM 744 C C . SER A 1 91 ? 22.073 -1.034 -22.288 1.00 92.06 91 SER A C 1
ATOM 746 O O . SER A 1 91 ? 21.383 -0.869 -21.275 1.00 92.06 91 SER A O 1
ATOM 748 N N . PRO A 1 92 ? 21.784 -2.020 -23.162 1.00 92.00 92 PRO A N 1
ATOM 749 C CA . PRO A 1 92 ? 20.690 -2.964 -22.942 1.00 92.00 92 PRO A CA 1
ATOM 750 C C . PRO A 1 92 ? 20.802 -3.719 -21.613 1.00 92.00 92 PRO A C 1
ATOM 752 O O . PRO A 1 92 ? 19.795 -4.173 -21.086 1.00 92.00 92 PRO A O 1
ATOM 755 N N . GLU A 1 93 ? 22.016 -3.887 -21.093 1.00 92.19 93 GLU A N 1
ATOM 756 C CA . GLU A 1 93 ? 22.316 -4.548 -19.823 1.00 92.19 93 GLU A CA 1
ATOM 757 C C . GLU A 1 93 ? 21.947 -3.678 -18.620 1.00 92.19 93 GLU A C 1
ATOM 759 O O . GLU A 1 93 ? 21.560 -4.220 -17.594 1.00 92.19 93 GLU A O 1
ATOM 764 N N . ASN A 1 94 ? 22.027 -2.350 -18.746 1.00 91.06 94 ASN A N 1
ATOM 765 C CA . ASN A 1 94 ? 21.717 -1.414 -17.669 1.00 91.06 94 ASN A CA 1
ATOM 766 C C . ASN A 1 94 ? 20.224 -1.058 -17.579 1.00 91.06 94 ASN A C 1
ATOM 768 O O . ASN A 1 94 ? 19.777 -0.489 -16.586 1.00 91.06 94 ASN A O 1
ATOM 772 N N . ILE A 1 95 ? 19.436 -1.356 -18.609 1.00 92.38 95 ILE A N 1
ATOM 773 C CA . ILE A 1 95 ? 18.025 -0.975 -18.686 1.00 92.38 95 ILE A CA 1
ATOM 774 C C . ILE A 1 95 ? 17.151 -2.204 -18.451 1.00 92.38 95 ILE A C 1
ATOM 776 O O . ILE A 1 95 ? 17.357 -3.248 -19.059 1.00 92.38 95 ILE A O 1
ATOM 780 N N . GLN A 1 96 ? 16.093 -2.052 -17.656 1.00 91.62 96 GLN A N 1
ATOM 781 C CA . GLN A 1 96 ? 15.008 -3.033 -17.581 1.00 91.62 96 GLN A CA 1
ATOM 782 C C . GLN A 1 96 ? 13.650 -2.361 -17.354 1.00 91.62 96 GLN A C 1
ATOM 784 O O . GLN A 1 96 ? 13.566 -1.239 -16.839 1.00 91.62 96 GLN A O 1
ATOM 789 N N . TYR A 1 97 ? 12.552 -3.038 -17.702 1.00 87.12 97 TYR A N 1
ATOM 790 C CA . TYR A 1 97 ? 11.245 -2.601 -17.214 1.00 87.12 97 TYR A CA 1
ATOM 791 C C . TYR A 1 97 ? 11.157 -2.795 -15.703 1.00 87.12 97 TYR A C 1
ATOM 793 O O . TYR A 1 97 ? 11.535 -3.838 -15.171 1.00 87.12 97 TYR A O 1
ATOM 801 N N . ALA A 1 98 ? 10.557 -1.822 -15.019 1.00 79.88 98 ALA A N 1
ATOM 802 C CA . ALA A 1 98 ? 10.127 -2.019 -13.646 1.00 79.88 98 ALA A CA 1
ATOM 803 C C . ALA A 1 98 ? 9.204 -3.242 -13.576 1.00 79.88 98 ALA A C 1
ATOM 805 O O . ALA A 1 98 ? 8.228 -3.337 -14.335 1.00 79.88 98 ALA A O 1
ATOM 806 N N . ARG A 1 99 ? 9.515 -4.174 -12.667 1.00 66.88 99 ARG A N 1
ATOM 807 C CA . ARG A 1 99 ? 8.628 -5.296 -12.358 1.00 66.88 99 ARG A CA 1
ATOM 808 C C . ARG A 1 99 ? 7.288 -4.713 -11.913 1.00 66.88 99 ARG A C 1
ATOM 810 O O . ARG A 1 99 ? 7.222 -3.964 -10.946 1.00 66.88 99 ARG A O 1
ATOM 817 N N . LYS A 1 100 ? 6.220 -5.024 -12.646 1.00 54.81 100 LYS A N 1
ATOM 818 C CA . LYS A 1 100 ? 4.861 -4.751 -12.182 1.00 54.81 100 LYS A CA 1
ATOM 819 C C . LYS A 1 100 ? 4.483 -5.883 -11.236 1.00 54.81 100 LYS A C 1
ATOM 821 O O . LYS A 1 100 ? 4.338 -7.013 -11.698 1.00 54.81 100 LYS A O 1
ATOM 826 N N . TYR A 1 101 ? 4.291 -5.592 -9.952 1.00 50.53 101 TYR A N 1
ATOM 827 C CA . TYR A 1 101 ? 3.402 -6.424 -9.142 1.00 50.53 101 TYR A CA 1
ATOM 828 C C . TYR A 1 101 ? 2.041 -6.402 -9.847 1.00 50.53 101 TYR A C 1
ATOM 830 O O . TYR A 1 101 ? 1.592 -5.334 -10.265 1.00 50.53 101 TYR A O 1
ATOM 838 N N . GLN A 1 102 ? 1.478 -7.577 -10.133 1.00 46.66 102 GLN A N 1
ATOM 839 C CA . GLN A 1 102 ? 0.333 -7.742 -11.031 1.00 46.66 102 GLN A CA 1
ATOM 840 C C . GLN A 1 102 ? -0.773 -6.707 -10.752 1.00 46.66 102 GLN A C 1
ATOM 842 O O . GLN A 1 102 ? -1.429 -6.736 -9.714 1.00 46.66 102 GLN A O 1
ATOM 847 N N . ASN A 1 103 ? -1.010 -5.813 -11.718 1.00 40.31 103 ASN A N 1
ATOM 848 C CA . ASN A 1 103 ? -2.249 -5.045 -11.808 1.00 40.31 103 ASN A CA 1
ATOM 849 C C . ASN A 1 103 ? -3.371 -6.040 -12.145 1.00 40.31 103 ASN A C 1
ATOM 851 O O . ASN A 1 103 ? -3.611 -6.300 -13.321 1.00 40.31 103 ASN A O 1
ATOM 855 N N . GLY A 1 104 ? -4.000 -6.642 -11.138 1.00 39.94 104 GLY A N 1
ATOM 856 C CA . GLY A 1 104 ? -5.078 -7.619 -11.348 1.00 39.94 104 GLY A CA 1
ATOM 857 C C . GLY A 1 104 ? -6.171 -7.600 -10.285 1.00 39.94 104 GLY A C 1
ATOM 858 O O . GLY A 1 104 ? -7.328 -7.848 -10.594 1.00 39.94 104 GLY A O 1
ATOM 859 N N . LEU A 1 105 ? -5.851 -7.212 -9.055 1.00 43.59 105 LEU A N 1
ATOM 860 C CA . LEU A 1 105 ? -6.837 -6.969 -8.011 1.00 43.59 105 LEU A CA 1
ATOM 861 C C . LEU A 1 105 ? -6.517 -5.610 -7.414 1.00 43.59 105 LEU A C 1
ATOM 863 O O . LEU A 1 105 ? -5.371 -5.350 -7.041 1.00 43.59 105 LEU A O 1
ATOM 867 N N . LYS A 1 106 ? -7.516 -4.729 -7.330 1.00 50.88 106 LYS A N 1
ATOM 868 C CA . LYS A 1 106 ? -7.449 -3.592 -6.417 1.00 50.88 106 LYS A CA 1
ATOM 869 C C . LYS A 1 106 ? -7.168 -4.172 -5.038 1.00 50.88 106 LYS A C 1
ATOM 871 O O . LYS A 1 106 ? -8.078 -4.636 -4.362 1.00 50.88 106 LYS A O 1
ATOM 876 N N . ASN A 1 107 ? -5.906 -4.156 -4.625 1.00 67.00 107 ASN A N 1
ATOM 877 C CA . ASN A 1 107 ? -5.499 -4.485 -3.269 1.00 67.00 107 ASN A CA 1
ATOM 878 C C . ASN A 1 107 ? -5.828 -3.276 -2.380 1.00 67.00 107 ASN A C 1
ATOM 880 O O . ASN A 1 107 ? -4.980 -2.729 -1.686 1.00 67.00 107 ASN A O 1
ATOM 884 N N . GLU A 1 108 ? -7.042 -2.747 -2.527 1.00 80.44 108 GLU A N 1
ATOM 885 C CA . GLU A 1 108 ? -7.607 -1.736 -1.656 1.00 80.44 108 GLU A CA 1
ATOM 886 C C . GLU A 1 108 ? -8.092 -2.466 -0.406 1.00 80.44 108 GLU A C 1
ATOM 888 O O . GLU A 1 108 ? -8.578 -3.598 -0.466 1.00 80.44 108 GLU A O 1
ATOM 893 N N . ILE A 1 109 ? -7.906 -1.838 0.747 1.00 84.19 109 ILE A N 1
ATOM 894 C CA . ILE A 1 109 ? -8.400 -2.392 2.000 1.00 84.19 109 ILE A CA 1
ATOM 895 C C . ILE A 1 109 ? -9.919 -2.247 1.989 1.00 84.19 109 ILE A C 1
ATOM 897 O O . ILE A 1 109 ? -10.431 -1.129 1.874 1.00 84.19 109 ILE A O 1
ATOM 901 N N . ASN A 1 110 ? -10.643 -3.353 2.158 1.00 85.81 110 ASN A N 1
ATOM 902 C CA . ASN A 1 110 ? -12.072 -3.268 2.432 1.00 85.81 110 ASN A CA 1
ATOM 903 C C . ASN A 1 110 ? -12.263 -2.735 3.863 1.00 85.81 110 ASN A C 1
ATOM 905 O O . ASN A 1 110 ? -12.055 -3.442 4.850 1.00 85.81 110 ASN A O 1
ATOM 909 N N . ALA A 1 111 ? -12.634 -1.457 3.961 1.00 88.12 111 ALA A N 1
ATOM 910 C CA . ALA A 1 111 ? -12.774 -0.736 5.221 1.00 88.12 111 ALA A CA 1
ATOM 911 C C . ALA A 1 111 ? -13.808 -1.360 6.171 1.00 88.12 111 ALA A C 1
ATOM 913 O O . ALA A 1 111 ? -13.622 -1.327 7.385 1.00 88.12 111 ALA A O 1
ATOM 914 N N . GLU A 1 112 ? -14.891 -1.921 5.636 1.00 89.69 112 GLU A N 1
ATOM 915 C CA . GLU A 1 112 ? -15.954 -2.538 6.430 1.00 89.69 112 GLU A CA 1
ATOM 916 C C . GLU A 1 112 ? -15.532 -3.900 6.980 1.00 89.69 112 GLU A C 1
ATOM 918 O O . GLU A 1 112 ? -15.736 -4.189 8.163 1.00 89.69 112 GLU A O 1
ATOM 923 N N . ASN A 1 113 ? -14.843 -4.691 6.159 1.00 91.75 113 ASN A N 1
ATOM 924 C CA . ASN A 1 113 ? -14.257 -5.958 6.579 1.00 91.75 113 ASN A CA 1
ATOM 925 C C . ASN A 1 113 ? -13.204 -5.736 7.668 1.00 91.75 113 ASN A C 1
ATOM 927 O O . ASN A 1 113 ? -13.258 -6.380 8.714 1.00 91.75 113 ASN A O 1
ATOM 931 N N . LEU A 1 114 ? -12.290 -4.781 7.461 1.00 94.25 114 LEU A N 1
ATOM 932 C CA . LEU A 1 114 ? -11.276 -4.432 8.456 1.00 94.25 114 LEU A CA 1
ATOM 933 C C . LEU A 1 114 ? -11.924 -3.938 9.757 1.00 94.25 114 LEU A C 1
ATOM 935 O O . LEU A 1 114 ? -11.505 -4.332 10.846 1.00 94.25 114 LEU A O 1
ATOM 939 N N . ARG A 1 115 ? -12.988 -3.132 9.648 1.00 93.38 115 ARG A N 1
ATOM 940 C CA . ARG A 1 115 ? -13.783 -2.684 10.795 1.00 93.38 115 ARG A CA 1
ATOM 941 C C . ARG A 1 115 ? -14.365 -3.837 11.586 1.00 93.38 115 ARG A C 1
ATOM 943 O O . ARG A 1 115 ? -14.240 -3.870 12.809 1.00 93.38 115 ARG A O 1
ATOM 950 N N . THR A 1 116 ? -14.989 -4.774 10.896 1.00 93.31 116 THR A N 1
ATOM 951 C CA . THR A 1 116 ? -15.590 -5.953 11.517 1.00 93.31 116 THR A CA 1
ATOM 952 C C . THR A 1 116 ? -14.525 -6.827 12.174 1.00 93.31 116 THR A C 1
ATOM 954 O O . THR A 1 116 ? -14.693 -7.234 13.321 1.00 93.31 116 THR A O 1
ATOM 957 N N . ALA A 1 117 ? -13.387 -7.030 11.507 1.00 95.06 117 ALA A N 1
ATOM 958 C CA . ALA A 1 117 ? -12.273 -7.802 12.041 1.00 95.06 117 ALA A CA 1
ATOM 959 C C . ALA A 1 117 ? -11.686 -7.187 13.322 1.00 95.06 117 ALA A C 1
ATOM 961 O O . ALA A 1 117 ? -11.493 -7.898 14.305 1.00 95.06 117 ALA A O 1
ATOM 962 N N . ILE A 1 118 ? -11.470 -5.867 13.362 1.00 95.56 118 ILE A N 1
ATOM 963 C CA . ILE A 1 118 ? -11.007 -5.177 14.578 1.00 95.56 118 ILE A CA 1
ATOM 964 C C . ILE A 1 118 ? -12.038 -5.307 15.707 1.00 95.56 118 ILE A C 1
ATOM 966 O O . ILE A 1 118 ? -11.665 -5.585 16.847 1.00 95.56 118 ILE A O 1
ATOM 970 N N . ARG A 1 119 ? -13.337 -5.199 15.396 1.00 94.56 119 ARG A N 1
ATOM 971 C CA . ARG A 1 119 ? -14.419 -5.385 16.377 1.00 94.56 119 ARG A CA 1
ATOM 972 C C . ARG A 1 119 ? -14.532 -6.806 16.930 1.00 94.56 119 ARG A C 1
ATOM 974 O O . ARG A 1 119 ? -15.141 -6.982 17.977 1.00 94.56 119 ARG A O 1
ATOM 981 N N . CYS A 1 120 ? -13.949 -7.814 16.285 1.00 95.44 120 CYS A N 1
ATOM 982 C CA . CYS A 1 120 ? -13.872 -9.157 16.871 1.00 95.44 120 CYS A CA 1
ATOM 983 C C . CYS A 1 120 ? -12.903 -9.214 18.068 1.00 95.44 120 CYS A C 1
ATOM 985 O O . CYS A 1 120 ? -13.010 -10.097 18.913 1.00 95.44 120 CYS A O 1
ATOM 987 N N . TYR A 1 121 ? -11.966 -8.264 18.167 1.00 95.69 121 TYR A N 1
ATOM 988 C CA . TYR A 1 121 ? -10.945 -8.226 19.218 1.00 95.69 121 TYR A CA 1
ATOM 989 C C . TYR A 1 121 ? -11.157 -7.087 20.220 1.00 95.69 121 TYR A C 1
ATOM 991 O O . TYR A 1 121 ? -10.922 -7.272 21.418 1.00 95.69 121 TYR A O 1
ATOM 999 N N . PHE A 1 122 ? -11.659 -5.938 19.764 1.00 93.56 122 PHE A N 1
ATOM 1000 C CA . PHE A 1 122 ? -11.763 -4.716 20.562 1.00 93.56 122 PHE A CA 1
ATOM 1001 C C . PHE A 1 122 ? -13.170 -4.119 20.560 1.00 93.56 122 PHE A C 1
ATOM 1003 O O . PHE A 1 122 ? -13.891 -4.167 19.565 1.00 93.56 122 PHE A O 1
ATOM 1010 N N . GLU A 1 123 ? -13.528 -3.475 21.668 1.00 91.31 123 GLU A N 1
ATOM 1011 C CA . GLU A 1 123 ? -14.754 -2.687 21.798 1.00 91.31 123 GLU A CA 1
ATOM 1012 C C . GLU A 1 123 ? -14.559 -1.308 21.161 1.00 91.31 123 GLU A C 1
ATOM 1014 O O . GLU A 1 123 ? -14.221 -0.327 21.820 1.00 91.31 123 GLU A O 1
ATOM 1019 N N . VAL A 1 124 ? -14.744 -1.233 19.845 1.00 89.44 124 VAL A N 1
ATOM 1020 C CA . VAL A 1 124 ? -14.599 0.014 19.079 1.00 89.44 124 VAL A CA 1
ATOM 1021 C C . VAL A 1 124 ? -15.929 0.491 18.522 1.00 89.44 124 VAL A C 1
ATOM 1023 O O . VAL A 1 124 ? -16.809 -0.309 18.197 1.00 89.44 124 VAL A O 1
ATOM 1026 N N . GLU A 1 125 ? -16.058 1.809 18.361 1.00 85.06 125 GLU A N 1
ATOM 1027 C CA . GLU A 1 125 ? -17.260 2.440 17.821 1.00 85.06 125 GLU A CA 1
ATOM 1028 C C . GLU A 1 125 ? -17.738 1.775 16.526 1.00 85.06 125 GLU A C 1
ATOM 1030 O O . GLU A 1 125 ? -16.957 1.525 15.603 1.00 85.06 125 GLU A O 1
ATOM 1035 N N . LYS A 1 126 ? -19.058 1.564 16.401 1.00 79.19 126 LYS A N 1
ATOM 1036 C CA . LYS A 1 126 ? -19.665 0.946 15.204 1.00 79.19 126 LYS A CA 1
ATOM 1037 C C . LYS A 1 126 ? -19.281 1.656 13.898 1.00 79.19 126 LYS A C 1
ATOM 1039 O O . LYS A 1 126 ? -19.292 1.030 12.846 1.00 79.19 126 LYS A O 1
ATOM 1044 N N . ARG A 1 127 ? -18.956 2.952 13.952 1.00 81.50 127 ARG A N 1
ATOM 1045 C CA . ARG A 1 127 ? -18.549 3.771 12.799 1.00 81.50 127 ARG A CA 1
ATOM 1046 C C . ARG A 1 127 ? -17.103 4.264 12.893 1.00 81.50 127 ARG A C 1
ATOM 1048 O O . ARG A 1 127 ? -16.786 5.283 12.285 1.00 81.50 127 ARG A O 1
ATOM 1055 N N . TYR A 1 128 ? -16.226 3.560 13.613 1.00 84.19 128 TYR A N 1
ATOM 1056 C CA . TYR A 1 128 ? -14.834 3.990 13.735 1.00 84.19 128 TYR A CA 1
ATOM 1057 C C . TYR A 1 128 ? -14.176 4.168 12.353 1.00 84.19 128 TYR A C 1
ATOM 1059 O O . TYR A 1 128 ? -14.459 3.442 11.383 1.00 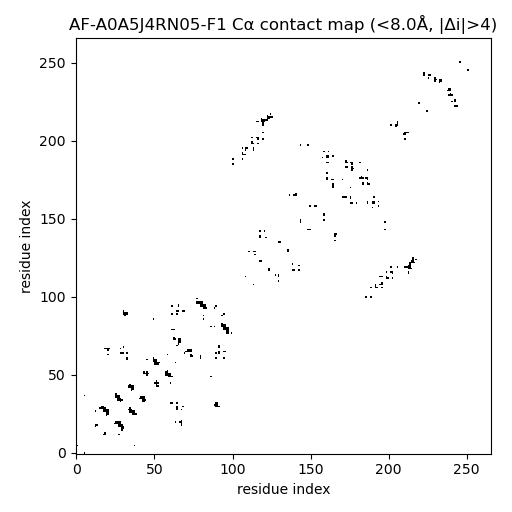84.19 128 TYR A O 1
ATOM 1067 N N . ASN A 1 129 ? -13.300 5.167 12.263 1.00 86.06 129 ASN A N 1
ATOM 1068 C CA . ASN A 1 129 ? -12.610 5.516 11.034 1.00 86.06 129 ASN A CA 1
ATOM 1069 C C . ASN A 1 129 ? -11.320 4.699 10.878 1.00 86.06 129 ASN A C 1
ATOM 1071 O O . ASN A 1 129 ? -10.308 5.010 11.494 1.00 86.06 129 ASN A O 1
ATOM 1075 N N . VAL A 1 130 ? -11.326 3.705 9.986 1.00 86.62 130 VAL A N 1
ATOM 1076 C CA . VAL A 1 130 ? -10.127 2.915 9.633 1.00 86.62 130 VAL A CA 1
ATOM 1077 C C . VAL A 1 130 ? -8.994 3.742 9.017 1.00 86.62 130 VAL A C 1
ATOM 1079 O O . VAL A 1 130 ? -7.870 3.260 8.910 1.00 86.62 130 VAL A O 1
ATOM 1082 N N . LYS A 1 131 ? -9.271 4.981 8.584 1.00 85.06 131 LYS A N 1
ATOM 1083 C CA . LYS A 1 131 ? -8.246 5.909 8.084 1.00 85.06 131 LYS A CA 1
ATOM 1084 C C . LYS A 1 131 ? -7.486 6.615 9.207 1.00 85.06 131 LYS A C 1
ATOM 1086 O O . LYS A 1 131 ? -6.538 7.335 8.909 1.00 85.06 131 LYS A O 1
ATOM 1091 N N . ASP A 1 132 ? -7.865 6.418 10.470 1.00 87.00 132 ASP A N 1
ATOM 1092 C CA . ASP A 1 132 ? -6.972 6.719 11.586 1.00 87.00 132 ASP A CA 1
ATOM 1093 C C . ASP A 1 132 ? -5.829 5.698 11.570 1.00 87.00 132 ASP A C 1
ATOM 1095 O O . ASP A 1 132 ? -5.913 4.613 12.153 1.00 87.00 132 ASP A O 1
ATOM 1099 N N . TYR A 1 133 ? -4.782 6.019 10.810 1.00 83.81 133 TYR A N 1
ATOM 1100 C CA . TYR A 1 133 ? -3.672 5.108 10.553 1.00 83.81 133 TYR A CA 1
ATOM 1101 C C . TYR A 1 133 ? -2.893 4.758 11.818 1.00 83.81 133 TYR A C 1
ATOM 1103 O O . TYR A 1 133 ? -2.325 3.672 11.881 1.00 83.81 133 TYR A O 1
ATOM 1111 N N . VAL A 1 134 ? -2.853 5.648 12.813 1.00 85.06 134 VAL A N 1
ATOM 1112 C CA . VAL A 1 134 ? -2.120 5.404 14.059 1.00 85.06 134 VAL A CA 1
ATOM 1113 C C . VAL A 1 134 ? -2.892 4.399 14.899 1.00 85.06 134 VAL A C 1
ATOM 1115 O O . VAL A 1 134 ? -2.372 3.325 15.202 1.00 85.06 134 VAL A O 1
ATOM 1118 N N . LEU A 1 135 ? -4.157 4.700 15.200 1.00 88.44 135 LEU A N 1
ATOM 1119 C CA . LEU A 1 135 ? -4.987 3.835 16.030 1.00 88.44 135 LEU A CA 1
ATOM 1120 C C . LEU A 1 135 ? -5.233 2.476 15.363 1.00 88.44 135 LEU A C 1
ATOM 1122 O O . LEU A 1 135 ? -5.086 1.429 15.992 1.00 88.44 135 LEU A O 1
ATOM 1126 N N . THR A 1 136 ? -5.526 2.474 14.060 1.00 91.12 136 THR A N 1
ATOM 1127 C CA . THR A 1 136 ? -5.746 1.236 13.295 1.00 91.12 136 THR A CA 1
ATOM 1128 C C . THR A 1 136 ? -4.500 0.354 13.297 1.00 91.12 136 THR A C 1
ATOM 1130 O O . THR A 1 136 ? -4.614 -0.861 13.444 1.00 91.12 136 THR A O 1
ATOM 1133 N N . ARG A 1 137 ? -3.296 0.933 13.194 1.00 90.06 137 ARG A N 1
ATOM 1134 C CA . ARG A 1 137 ? -2.051 0.158 13.280 1.00 90.06 137 ARG A CA 1
ATOM 1135 C C . ARG A 1 137 ? -1.806 -0.427 14.663 1.00 90.06 137 ARG A C 1
ATOM 1137 O O . ARG A 1 137 ? -1.290 -1.538 14.732 1.00 90.06 137 ARG A O 1
ATOM 1144 N N . ILE A 1 138 ? -2.179 0.273 15.733 1.00 90.81 138 ILE A N 1
ATOM 1145 C CA . ILE A 1 138 ? -2.099 -0.270 17.096 1.00 90.81 138 ILE A CA 1
ATOM 1146 C C . ILE A 1 138 ? -2.991 -1.511 17.207 1.00 90.81 138 ILE A C 1
ATOM 1148 O O . ILE A 1 138 ? -2.500 -2.571 17.592 1.00 90.81 138 ILE A O 1
ATOM 1152 N N . TYR A 1 139 ? -4.253 -1.429 16.771 1.00 94.25 139 TYR A N 1
ATOM 1153 C CA . TYR A 1 139 ? -5.146 -2.593 16.761 1.00 94.25 139 TYR A CA 1
ATOM 1154 C C . TYR A 1 139 ? -4.597 -3.742 15.916 1.00 94.25 139 TYR A C 1
ATOM 1156 O O . TYR A 1 139 ? -4.580 -4.884 16.369 1.00 94.25 139 TYR A O 1
ATOM 1164 N N . LEU A 1 140 ? -4.111 -3.450 14.707 1.00 94.69 140 LEU A N 1
ATOM 1165 C CA . LEU A 1 140 ? -3.506 -4.459 13.839 1.00 94.69 140 LEU A CA 1
ATOM 1166 C C . LEU A 1 140 ? -2.293 -5.120 14.502 1.00 94.69 140 LEU A C 1
ATOM 1168 O O . LEU A 1 140 ? -2.193 -6.341 14.477 1.00 94.69 140 LEU A O 1
ATOM 1172 N N . SER A 1 141 ? -1.399 -4.345 15.119 1.00 94.31 141 SER A N 1
ATOM 1173 C CA . SER A 1 141 ? -0.217 -4.858 15.822 1.00 94.31 141 SER A CA 1
ATOM 1174 C C . SER A 1 141 ? -0.594 -5.866 16.909 1.00 94.31 141 SER A C 1
ATOM 1176 O O . SER A 1 141 ? -0.024 -6.955 16.964 1.00 94.31 141 SER A O 1
ATOM 1178 N N . GLU A 1 142 ? -1.600 -5.548 17.722 1.00 95.31 142 GLU A N 1
ATOM 1179 C CA . GLU A 1 142 ? -2.076 -6.440 18.782 1.00 95.31 142 GLU A CA 1
ATOM 1180 C C . GLU A 1 142 ? -2.762 -7.697 18.226 1.00 95.31 142 GLU A C 1
ATOM 1182 O O . GLU A 1 142 ? -2.466 -8.809 18.660 1.00 95.31 142 GLU A O 1
ATOM 1187 N N . ILE A 1 143 ? -3.601 -7.566 17.194 1.00 96.75 143 ILE A N 1
ATOM 1188 C CA . ILE A 1 143 ? -4.245 -8.722 16.545 1.00 96.75 143 ILE A CA 1
ATOM 1189 C C . ILE A 1 143 ? -3.201 -9.659 15.930 1.00 96.75 143 ILE A C 1
ATOM 1191 O O . ILE A 1 143 ? -3.312 -10.879 16.054 1.00 96.75 143 ILE A O 1
ATOM 1195 N N . LEU A 1 144 ? -2.170 -9.106 15.283 1.00 96.81 144 LEU A N 1
ATOM 1196 C CA . LEU A 1 144 ? -1.081 -9.881 14.683 1.00 96.81 144 LEU A CA 1
ATOM 1197 C C . LEU A 1 144 ? -0.335 -10.717 15.730 1.00 96.81 144 LEU A C 1
ATOM 1199 O O . LEU A 1 144 ? 0.041 -11.853 15.429 1.00 96.81 144 LEU A O 1
ATOM 1203 N N . LYS A 1 145 ? -0.152 -10.182 16.947 1.00 94.94 145 LYS A N 1
ATOM 1204 C CA . LYS A 1 145 ? 0.429 -10.915 18.082 1.00 94.94 145 LYS A CA 1
ATOM 1205 C C . LYS A 1 145 ? -0.495 -12.039 18.544 1.00 94.94 145 LYS A C 1
ATOM 1207 O O . LYS A 1 145 ? -0.057 -13.183 18.574 1.00 94.94 145 LYS A O 1
ATOM 1212 N N . ILE A 1 146 ? -1.767 -11.735 18.826 1.00 95.88 146 ILE A N 1
ATOM 1213 C CA . ILE A 1 146 ? -2.759 -12.720 19.306 1.00 95.88 146 ILE A CA 1
ATOM 1214 C C . ILE A 1 146 ? -2.903 -13.887 18.320 1.00 95.88 146 ILE A C 1
ATOM 1216 O O . ILE A 1 146 ? -3.039 -15.038 18.721 1.00 95.88 146 ILE A O 1
ATOM 1220 N N . ARG A 1 147 ? -2.853 -13.602 17.015 1.00 95.25 147 ARG A N 1
ATOM 1221 C CA . ARG A 1 147 ? -2.986 -14.609 15.953 1.00 95.25 147 ARG A CA 1
ATOM 1222 C C . ARG A 1 147 ? -1.687 -15.308 15.562 1.00 95.25 147 ARG A C 1
ATOM 1224 O O . ARG A 1 147 ? -1.713 -16.101 14.623 1.00 95.25 147 ARG A O 1
ATOM 1231 N N . TYR A 1 148 ? -0.559 -14.990 16.199 1.00 95.50 148 TYR A N 1
ATOM 1232 C CA . TYR A 1 148 ? 0.766 -15.484 15.803 1.00 95.50 148 TYR A CA 1
ATOM 1233 C C . TYR A 1 148 ? 1.025 -15.329 14.290 1.00 95.50 148 TYR A C 1
ATOM 1235 O O . TYR A 1 148 ? 1.610 -16.193 13.633 1.00 95.50 148 TYR A O 1
ATOM 1243 N N . PHE A 1 149 ? 0.564 -14.216 13.708 1.00 96.44 149 PHE A N 1
ATOM 1244 C CA . PHE A 1 149 ? 0.428 -14.064 12.256 1.00 96.44 149 PHE A CA 1
ATOM 1245 C C . PHE A 1 149 ? 1.764 -14.190 11.517 1.00 96.44 149 PHE A C 1
ATOM 1247 O O . PHE A 1 149 ? 1.846 -14.846 10.479 1.00 96.44 149 PHE A O 1
ATOM 1254 N N . TYR A 1 150 ? 2.825 -13.596 12.069 1.00 94.94 150 TYR A N 1
ATOM 1255 C CA . TYR A 1 150 ? 4.160 -13.653 11.471 1.00 94.94 150 TYR A CA 1
ATOM 1256 C C . TYR A 1 150 ? 4.733 -15.074 11.436 1.00 94.94 150 TYR A C 1
ATOM 1258 O O . TYR A 1 150 ? 5.464 -15.400 10.508 1.00 94.94 150 TYR A O 1
ATOM 1266 N N . VAL A 1 151 ? 4.370 -15.926 12.401 1.00 94.50 151 VAL A N 1
ATOM 1267 C CA . VAL A 1 151 ? 4.767 -17.341 12.416 1.00 94.50 151 VAL A CA 1
ATOM 1268 C C . VAL A 1 151 ? 3.968 -18.108 11.364 1.00 94.50 151 VAL A C 1
ATOM 1270 O O . VAL A 1 151 ? 4.546 -18.800 10.527 1.00 94.50 151 VAL A O 1
ATOM 1273 N N . LYS A 1 152 ? 2.642 -17.912 11.338 1.00 94.56 152 LYS A N 1
ATOM 1274 C CA . LYS A 1 152 ? 1.733 -18.556 10.376 1.00 94.56 152 LYS A CA 1
ATOM 1275 C C . LYS A 1 152 ? 2.120 -18.273 8.920 1.00 94.56 152 LYS A C 1
ATOM 1277 O O . LYS A 1 152 ? 2.041 -19.163 8.078 1.00 94.56 152 LYS A O 1
ATOM 1282 N N . TYR A 1 153 ? 2.557 -17.049 8.619 1.00 93.06 153 TYR A N 1
ATOM 1283 C CA . TYR A 1 153 ? 2.837 -16.597 7.253 1.00 93.06 153 TYR A CA 1
ATOM 1284 C C . TYR A 1 153 ? 4.318 -16.383 6.931 1.00 93.06 153 TYR A C 1
ATOM 1286 O O . TYR A 1 153 ? 4.617 -15.777 5.905 1.00 93.06 153 TYR A O 1
ATOM 1294 N N . GLN A 1 154 ? 5.243 -16.930 7.728 1.00 92.06 154 GLN A N 1
ATOM 1295 C CA . GLN A 1 154 ? 6.695 -16.703 7.609 1.00 92.06 154 GLN A CA 1
ATOM 1296 C C . GLN A 1 154 ? 7.294 -16.925 6.205 1.00 92.06 154 GLN A C 1
ATOM 1298 O O . GLN A 1 154 ? 8.309 -16.329 5.868 1.00 92.06 154 GLN A O 1
ATOM 1303 N N . ARG A 1 155 ? 6.672 -17.775 5.374 1.00 89.06 155 ARG A N 1
ATOM 1304 C CA . ARG A 1 155 ? 7.140 -18.097 4.013 1.00 89.06 155 ARG A CA 1
ATOM 1305 C C . ARG A 1 155 ? 6.571 -17.180 2.920 1.00 89.06 155 ARG A C 1
ATOM 1307 O O . ARG A 1 155 ? 6.899 -17.369 1.752 1.00 89.06 155 ARG A O 1
ATOM 1314 N N . LYS A 1 156 ? 5.683 -16.230 3.246 1.00 85.62 156 LYS A N 1
ATOM 1315 C CA . LYS A 1 156 ? 5.114 -15.303 2.254 1.00 85.62 156 LYS A CA 1
ATOM 1316 C C . LYS A 1 156 ? 6.087 -14.161 1.962 1.00 85.62 156 LYS A C 1
ATOM 1318 O O . LYS A 1 156 ? 6.526 -13.465 2.869 1.00 85.62 156 LYS A O 1
ATOM 1323 N N . THR A 1 157 ? 6.358 -13.937 0.680 1.00 87.94 157 THR A N 1
ATOM 1324 C CA . THR A 1 157 ? 7.184 -12.826 0.191 1.00 87.94 157 THR A CA 1
ATOM 1325 C C . THR A 1 157 ? 6.614 -11.470 0.616 1.00 87.94 157 THR A C 1
ATOM 1327 O O . THR A 1 157 ? 5.404 -11.255 0.516 1.00 87.94 157 THR A O 1
ATOM 1330 N N . GLY A 1 158 ? 7.474 -10.544 1.053 1.00 87.44 158 GLY A N 1
ATOM 1331 C CA . GLY A 1 158 ? 7.071 -9.202 1.478 1.00 87.44 158 GLY A CA 1
ATOM 1332 C C . GLY A 1 158 ? 6.614 -9.117 2.937 1.00 87.44 158 GLY A C 1
ATOM 1333 O O . GLY A 1 158 ? 6.142 -8.060 3.363 1.00 87.44 158 GLY A O 1
ATOM 1334 N N . LEU A 1 159 ? 6.707 -10.203 3.714 1.00 92.56 159 LEU A N 1
ATOM 1335 C CA . LEU A 1 159 ? 6.293 -10.203 5.119 1.00 92.56 159 LEU A CA 1
ATOM 1336 C C . LEU A 1 159 ? 7.159 -9.256 5.957 1.00 92.56 159 LEU A C 1
ATOM 1338 O O . LEU A 1 159 ? 6.650 -8.572 6.840 1.00 92.56 159 LEU A O 1
ATOM 1342 N N . GLU A 1 160 ? 8.451 -9.186 5.660 1.00 92.50 160 GLU A N 1
ATOM 1343 C CA . GLU A 1 160 ? 9.416 -8.260 6.247 1.00 92.50 160 GLU A CA 1
ATOM 1344 C C . GLU A 1 160 ? 9.029 -6.795 6.011 1.00 92.50 160 GLU A C 1
ATOM 1346 O O . GLU A 1 160 ? 9.027 -6.005 6.955 1.00 92.50 160 GLU A O 1
ATOM 1351 N N . VAL A 1 161 ? 8.584 -6.455 4.796 1.00 92.94 161 VAL A N 1
ATOM 1352 C CA . VAL A 1 161 ? 8.076 -5.118 4.453 1.00 92.94 161 VAL A CA 1
ATOM 1353 C C . VAL A 1 161 ? 6.840 -4.794 5.292 1.00 92.94 161 VAL A C 1
ATOM 1355 O O . VAL A 1 161 ? 6.746 -3.718 5.888 1.00 92.94 161 VAL A O 1
ATOM 1358 N N . PHE A 1 162 ? 5.893 -5.734 5.384 1.00 94.56 162 PHE A N 1
ATOM 1359 C CA . PHE A 1 162 ? 4.688 -5.561 6.197 1.00 94.56 162 PHE A CA 1
ATOM 1360 C C . PHE A 1 162 ? 5.010 -5.424 7.691 1.00 94.56 162 PHE A C 1
ATOM 1362 O O . PHE A 1 162 ? 4.462 -4.553 8.366 1.00 94.56 162 PHE A O 1
ATOM 1369 N N . LYS A 1 163 ? 5.945 -6.226 8.206 1.00 93.81 163 LYS A N 1
ATOM 1370 C CA . LYS A 1 163 ? 6.394 -6.173 9.601 1.00 93.81 163 LYS A CA 1
ATOM 1371 C C . LYS A 1 163 ? 7.022 -4.819 9.934 1.00 93.81 163 LYS A C 1
ATOM 1373 O O . LYS A 1 163 ? 6.615 -4.197 10.915 1.00 93.81 163 LYS A O 1
ATOM 1378 N N . SER A 1 164 ? 7.936 -4.317 9.100 1.00 92.19 164 SER A N 1
ATOM 1379 C CA . SER A 1 164 ? 8.521 -2.977 9.261 1.00 92.19 164 SER A CA 1
ATOM 1380 C C . SER A 1 164 ? 7.465 -1.876 9.198 1.00 92.19 164 SER A C 1
ATOM 1382 O O . SER A 1 164 ? 7.512 -0.933 9.993 1.00 92.19 164 SER A O 1
ATOM 1384 N N . TYR A 1 165 ? 6.480 -2.009 8.301 1.00 93.06 165 TYR A N 1
ATOM 1385 C CA . TYR A 1 165 ? 5.357 -1.078 8.223 1.00 93.06 165 TYR A CA 1
ATOM 1386 C C . TYR A 1 165 ? 4.541 -1.052 9.518 1.00 93.06 165 TYR A C 1
ATOM 1388 O O . TYR A 1 165 ? 4.197 0.030 9.974 1.00 93.06 165 TYR A O 1
ATOM 1396 N N . ILE A 1 166 ? 4.243 -2.203 10.132 1.00 92.56 166 ILE A N 1
ATOM 1397 C CA . ILE A 1 166 ? 3.467 -2.271 11.381 1.00 92.56 166 ILE A CA 1
ATOM 1398 C C . ILE A 1 166 ? 4.271 -1.764 12.585 1.00 92.56 166 ILE A C 1
ATOM 1400 O O . ILE A 1 166 ? 3.709 -1.055 13.419 1.00 92.56 166 ILE A O 1
ATOM 1404 N N . GLN A 1 167 ? 5.567 -2.074 12.670 1.00 85.38 167 GLN A N 1
ATOM 1405 C CA . GLN A 1 167 ? 6.386 -1.818 13.862 1.00 85.38 167 GLN A CA 1
ATOM 1406 C C . GLN A 1 167 ? 6.924 -0.385 13.980 1.00 85.38 167 GLN A C 1
ATOM 1408 O O . GLN A 1 167 ? 7.111 0.099 15.091 1.00 85.38 167 GLN A O 1
ATOM 1413 N N . GLY A 1 168 ? 7.165 0.324 12.876 1.00 70.44 168 GLY A N 1
ATOM 1414 C CA . GLY A 1 168 ? 7.757 1.658 12.959 1.00 70.44 168 GLY A CA 1
ATOM 1415 C C . GLY A 1 168 ? 6.715 2.743 13.211 1.00 70.44 168 GLY A C 1
ATOM 1416 O O . GLY A 1 168 ? 5.970 3.086 12.299 1.00 70.44 168 GLY A O 1
ATOM 1417 N N . LEU A 1 169 ? 6.634 3.326 14.402 1.00 63.50 169 LEU A N 1
ATOM 1418 C CA . LEU A 1 169 ? 5.955 4.616 14.594 1.00 63.50 169 LEU A CA 1
ATOM 1419 C C . LEU A 1 169 ? 7.020 5.722 14.516 1.00 63.50 169 LEU A C 1
ATOM 1421 O O . LEU A 1 169 ? 8.013 5.618 15.234 1.00 63.50 169 LEU A O 1
ATOM 1425 N N . PRO A 1 170 ? 6.882 6.756 13.658 1.00 60.56 170 PRO A N 1
ATOM 1426 C CA . PRO A 1 170 ? 5.784 7.092 12.741 1.00 60.56 170 PRO A CA 1
ATOM 1427 C C . PRO A 1 170 ? 6.049 6.661 11.275 1.00 60.56 170 PRO A C 1
ATOM 1429 O O . PRO A 1 170 ? 5.888 7.456 10.348 1.00 60.56 170 PRO A O 1
ATOM 1432 N N . ASN A 1 171 ? 6.506 5.430 11.015 1.00 67.31 171 ASN A N 1
ATOM 1433 C CA . ASN A 1 171 ? 6.852 4.986 9.657 1.00 67.31 171 ASN A CA 1
ATOM 1434 C C . ASN A 1 171 ? 5.634 5.036 8.727 1.00 67.31 171 ASN A C 1
ATOM 1436 O O . ASN A 1 171 ? 4.610 4.394 8.954 1.00 67.31 171 ASN A O 1
ATOM 1440 N N . SER A 1 172 ? 5.766 5.809 7.654 1.00 82.50 172 SER A N 1
ATOM 1441 C CA . SER A 1 172 ? 4.827 5.846 6.541 1.00 82.50 172 SER A CA 1
ATOM 1442 C C . SER A 1 172 ? 5.226 4.821 5.478 1.00 82.50 172 SER A C 1
ATOM 1444 O O . SER A 1 172 ? 6.370 4.366 5.440 1.00 82.50 172 SER A O 1
ATOM 1446 N N . HIS A 1 173 ? 4.318 4.530 4.542 1.00 88.75 173 HIS A N 1
ATOM 1447 C CA . HIS A 1 173 ? 4.634 3.731 3.351 1.00 88.75 173 HIS A CA 1
ATOM 1448 C C . HIS A 1 173 ? 5.896 4.225 2.625 1.00 88.75 173 HIS A C 1
ATOM 1450 O O . HIS A 1 173 ? 6.648 3.419 2.097 1.00 88.75 173 HIS A O 1
ATOM 1456 N N . ALA A 1 174 ? 6.148 5.540 2.607 1.00 88.94 174 ALA A N 1
ATOM 1457 C CA . ALA A 1 174 ? 7.327 6.105 1.956 1.00 88.94 174 ALA A CA 1
ATOM 1458 C C . ALA A 1 174 ? 8.630 5.713 2.663 1.00 88.94 174 ALA A C 1
ATOM 1460 O O . ALA A 1 174 ? 9.612 5.376 2.007 1.00 88.94 174 ALA A O 1
ATOM 1461 N N . ARG A 1 175 ? 8.630 5.723 4.000 1.00 89.12 175 ARG A N 1
ATOM 1462 C CA . ARG A 1 175 ? 9.803 5.347 4.789 1.00 89.12 175 ARG A CA 1
ATOM 1463 C C . ARG A 1 175 ? 10.073 3.849 4.705 1.00 89.12 175 ARG A C 1
ATOM 1465 O O . ARG A 1 175 ? 11.196 3.473 4.405 1.00 89.12 175 ARG A O 1
ATOM 1472 N N . THR A 1 176 ? 9.044 3.018 4.867 1.00 91.19 176 THR A N 1
ATOM 1473 C CA . THR A 1 176 ? 9.188 1.563 4.715 1.00 91.19 176 THR A CA 1
ATOM 1474 C C . THR A 1 176 ? 9.636 1.189 3.302 1.00 91.19 176 THR A C 1
ATOM 1476 O O . THR A 1 176 ? 10.498 0.336 3.142 1.00 91.19 176 THR A O 1
ATOM 1479 N N . ALA 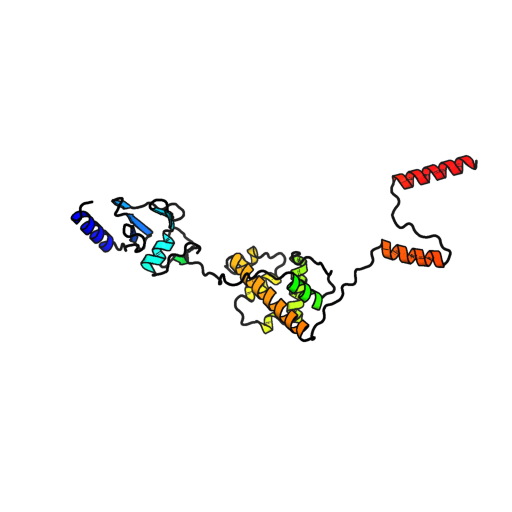A 1 177 ? 9.119 1.859 2.268 1.00 89.81 177 ALA A N 1
ATOM 1480 C CA . ALA A 1 177 ? 9.570 1.638 0.896 1.00 89.81 177 ALA A CA 1
ATOM 1481 C C . ALA A 1 177 ? 11.067 1.942 0.718 1.00 89.81 177 ALA A C 1
ATOM 1483 O O . ALA A 1 177 ? 11.774 1.159 0.094 1.00 89.81 177 ALA A O 1
ATOM 1484 N N . LYS A 1 178 ? 11.554 3.038 1.316 1.00 89.44 178 LYS A N 1
ATOM 1485 C CA . LYS A 1 178 ? 12.977 3.403 1.306 1.00 89.44 178 LYS A CA 1
ATOM 1486 C C . LYS A 1 178 ? 13.845 2.406 2.082 1.00 89.44 178 LYS A C 1
ATOM 1488 O O . LYS A 1 178 ? 14.922 2.071 1.615 1.00 89.44 178 LYS A O 1
ATOM 1493 N N . GLU A 1 179 ? 13.388 1.947 3.248 1.00 89.88 179 GLU A N 1
ATOM 1494 C CA . GLU A 1 179 ? 14.103 0.968 4.088 1.00 89.88 179 GLU A CA 1
ATOM 1495 C C . GLU A 1 179 ? 14.311 -0.377 3.373 1.00 89.88 179 GLU A C 1
ATOM 1497 O O . GLU A 1 179 ? 15.309 -1.045 3.615 1.00 89.88 179 GLU A O 1
ATOM 1502 N N . HIS A 1 180 ? 13.390 -0.750 2.480 1.00 86.75 180 HIS A N 1
ATOM 1503 C CA . HIS A 1 180 ? 13.401 -2.028 1.759 1.00 86.75 180 HIS A CA 1
ATOM 1504 C C . HIS A 1 180 ? 13.786 -1.908 0.276 1.00 86.75 180 HIS A C 1
ATOM 1506 O O . HIS A 1 180 ? 13.642 -2.877 -0.460 1.00 86.75 180 HIS A O 1
ATOM 1512 N N . ASP A 1 181 ? 14.238 -0.733 -0.171 1.00 85.94 181 ASP A N 1
ATOM 1513 C CA . ASP A 1 181 ? 14.599 -0.442 -1.570 1.00 85.94 181 ASP A CA 1
ATOM 1514 C C . ASP A 1 181 ? 13.524 -0.854 -2.603 1.00 85.94 181 ASP A C 1
ATOM 1516 O O . ASP A 1 181 ? 13.785 -1.441 -3.654 1.00 85.94 181 ASP A O 1
ATOM 1520 N N . 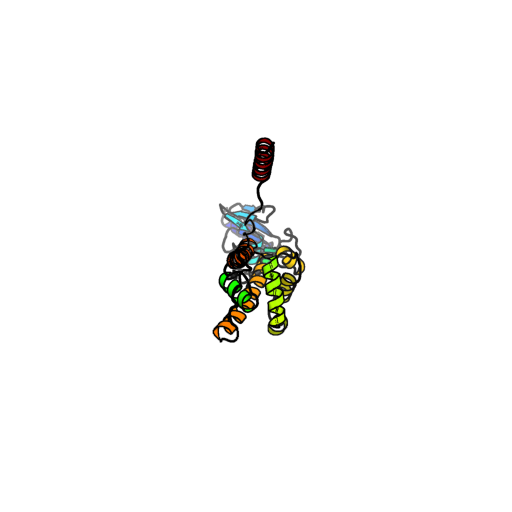ILE A 1 182 ? 12.260 -0.547 -2.296 1.00 85.69 182 ILE A N 1
ATOM 1521 C CA . ILE A 1 182 ? 11.114 -0.802 -3.179 1.00 85.69 182 ILE A CA 1
ATOM 1522 C C . ILE A 1 182 ? 10.355 0.483 -3.496 1.00 85.69 182 ILE A C 1
ATOM 1524 O O . ILE A 1 182 ? 10.485 1.514 -2.835 1.00 85.69 182 ILE A O 1
ATOM 1528 N N . SER A 1 183 ? 9.492 0.435 -4.512 1.00 86.50 183 SER A N 1
ATOM 1529 C CA . SER A 1 183 ? 8.630 1.575 -4.806 1.00 86.50 183 SER A CA 1
ATOM 1530 C C . SER A 1 183 ? 7.534 1.741 -3.741 1.00 86.50 183 SER A C 1
ATOM 1532 O O . SER A 1 183 ? 7.023 0.771 -3.181 1.00 86.50 183 SER A O 1
ATOM 1534 N N . ILE A 1 184 ? 7.099 2.984 -3.497 1.00 88.44 184 ILE A N 1
ATOM 1535 C CA . ILE A 1 184 ? 5.980 3.285 -2.577 1.00 88.44 184 ILE A CA 1
ATOM 1536 C C . ILE A 1 184 ? 4.699 2.546 -2.993 1.00 88.44 184 ILE A C 1
ATOM 1538 O O . ILE A 1 184 ? 3.906 2.134 -2.146 1.00 88.44 184 ILE A O 1
ATOM 1542 N N . HIS A 1 185 ? 4.496 2.383 -4.302 1.00 85.19 185 HIS A N 1
ATOM 1543 C CA . HIS A 1 185 ? 3.368 1.641 -4.849 1.00 85.19 185 HIS A CA 1
ATOM 1544 C C . HIS A 1 185 ? 3.414 0.170 -4.422 1.00 85.19 185 HIS A C 1
ATOM 1546 O O . HIS A 1 185 ? 2.415 -0.353 -3.932 1.00 85.19 185 HIS A O 1
ATOM 1552 N N . ASP A 1 186 ? 4.577 -0.467 -4.541 1.00 84.25 186 ASP A N 1
ATOM 1553 C CA . ASP A 1 186 ? 4.752 -1.879 -4.197 1.00 84.25 186 ASP A CA 1
ATOM 1554 C C . ASP A 1 186 ? 4.673 -2.092 -2.688 1.00 84.25 186 ASP A C 1
ATOM 1556 O O . ASP A 1 186 ? 4.011 -3.020 -2.236 1.00 84.25 186 ASP A O 1
ATOM 1560 N N . CYS A 1 187 ? 5.239 -1.174 -1.900 1.00 90.19 187 CYS A N 1
ATOM 1561 C CA . CYS A 1 187 ? 5.076 -1.170 -0.449 1.00 90.19 187 CYS A CA 1
ATOM 1562 C C . CYS A 1 187 ? 3.591 -1.138 -0.056 1.00 90.19 187 CYS A C 1
ATOM 1564 O O . CYS A 1 187 ? 3.137 -1.978 0.718 1.00 90.19 187 CYS A O 1
ATOM 1566 N N . ARG A 1 188 ? 2.801 -0.225 -0.640 1.00 90.25 188 ARG A N 1
ATOM 1567 C CA . ARG A 1 188 ? 1.348 -0.155 -0.406 1.00 90.25 188 ARG A CA 1
ATOM 1568 C C . ARG A 1 188 ? 0.636 -1.434 -0.838 1.00 90.25 188 ARG A C 1
ATOM 1570 O O . ARG A 1 188 ? -0.248 -1.904 -0.130 1.00 90.25 188 ARG A O 1
ATOM 1577 N N . TYR A 1 189 ? 1.017 -1.997 -1.981 1.00 87.62 189 TYR A N 1
ATOM 1578 C CA . TYR A 1 189 ? 0.440 -3.240 -2.478 1.00 87.62 189 TYR A CA 1
ATOM 1579 C C . TYR A 1 189 ? 0.696 -4.408 -1.519 1.00 87.62 189 TYR A C 1
ATOM 1581 O O . TYR A 1 189 ? -0.238 -5.126 -1.171 1.00 87.62 189 TYR A O 1
ATOM 1589 N N . ILE A 1 190 ? 1.936 -4.569 -1.052 1.00 91.12 190 ILE A N 1
ATOM 1590 C CA . ILE A 1 190 ? 2.324 -5.607 -0.091 1.00 91.12 190 ILE A CA 1
ATOM 1591 C C . ILE A 1 190 ? 1.552 -5.427 1.220 1.00 91.12 190 ILE A C 1
ATOM 1593 O O . ILE A 1 190 ? 0.887 -6.356 1.679 1.00 91.12 190 ILE A O 1
ATOM 1597 N N . VAL A 1 191 ? 1.583 -4.219 1.791 1.00 92.94 191 VAL A N 1
ATOM 1598 C CA . VAL A 1 191 ? 0.924 -3.895 3.064 1.00 92.94 191 VAL A CA 1
ATOM 1599 C C . VAL A 1 191 ? -0.574 -4.179 3.004 1.00 92.94 191 VAL A C 1
ATOM 1601 O O . VAL A 1 191 ? -1.099 -4.894 3.857 1.00 92.94 191 VAL A O 1
ATOM 1604 N N . ASN A 1 192 ? -1.263 -3.681 1.977 1.00 92.00 192 ASN A N 1
ATOM 1605 C CA . ASN A 1 192 ? -2.697 -3.909 1.840 1.00 92.00 192 ASN A CA 1
ATOM 1606 C C . ASN A 1 192 ? -3.023 -5.393 1.627 1.00 92.00 192 ASN A C 1
ATOM 1608 O O . ASN A 1 192 ? -4.020 -5.876 2.159 1.00 92.00 192 ASN A O 1
ATOM 1612 N N . GLY A 1 193 ? -2.167 -6.129 0.910 1.00 91.19 193 GLY A N 1
ATOM 1613 C CA . GLY A 1 193 ? -2.312 -7.572 0.726 1.00 91.19 193 GLY A CA 1
ATOM 1614 C C . GLY A 1 193 ? -2.293 -8.334 2.045 1.00 91.19 193 GLY A C 1
ATOM 1615 O O . GLY A 1 193 ? -3.160 -9.173 2.281 1.00 91.19 193 GLY A O 1
ATOM 1616 N N . PHE A 1 194 ? -1.357 -8.007 2.937 1.00 94.38 194 PHE A N 1
ATOM 1617 C CA . PHE A 1 194 ? -1.292 -8.631 4.258 1.00 94.38 194 PHE A CA 1
ATOM 1618 C C . PHE A 1 194 ? -2.428 -8.193 5.190 1.00 94.38 194 PHE A C 1
ATOM 1620 O O . PHE A 1 194 ? -2.943 -9.028 5.932 1.00 94.38 194 PHE A O 1
ATOM 1627 N N . ILE A 1 195 ? -2.879 -6.935 5.124 1.00 94.50 195 ILE A N 1
ATOM 1628 C CA . ILE A 1 195 ? -4.057 -6.477 5.884 1.00 94.50 195 ILE A CA 1
ATOM 1629 C C . ILE A 1 195 ? -5.315 -7.225 5.432 1.00 94.50 195 ILE A C 1
ATOM 1631 O O . ILE A 1 195 ? -6.074 -7.709 6.273 1.00 94.50 195 ILE A O 1
ATOM 1635 N N . ASN A 1 196 ? -5.528 -7.3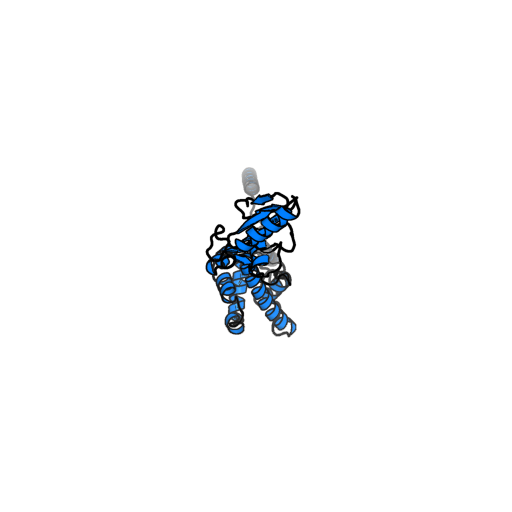64 4.123 1.00 92.44 196 ASN A N 1
ATOM 1636 C CA . ASN A 1 196 ? -6.656 -8.115 3.575 1.00 92.44 196 ASN A CA 1
ATOM 1637 C C . ASN A 1 196 ? -6.569 -9.603 3.941 1.00 92.44 196 ASN A C 1
ATOM 1639 O O . ASN A 1 196 ? -7.572 -10.185 4.340 1.00 92.44 196 ASN A O 1
ATOM 1643 N N . LEU A 1 197 ? -5.375 -10.202 3.888 1.00 93.12 197 LEU A N 1
ATOM 1644 C CA . LEU A 1 197 ? -5.150 -11.585 4.318 1.00 93.12 197 LEU A CA 1
ATOM 1645 C C . LEU A 1 197 ? -5.509 -11.790 5.797 1.00 93.12 197 LEU A C 1
ATOM 1647 O O . LEU A 1 197 ? -6.267 -12.700 6.120 1.00 93.12 197 LEU A O 1
ATOM 1651 N N . LEU A 1 198 ? -5.020 -10.920 6.685 1.00 96.06 198 LEU A N 1
ATOM 1652 C CA . LEU A 1 198 ? -5.367 -10.951 8.108 1.00 96.06 198 LEU A CA 1
ATOM 1653 C C . LEU A 1 198 ? -6.878 -10.807 8.319 1.00 96.06 198 LEU A C 1
ATOM 1655 O O . LEU A 1 198 ? -7.473 -11.544 9.100 1.00 96.06 198 LEU A O 1
ATOM 1659 N N . THR A 1 199 ? -7.492 -9.859 7.617 1.00 95.06 199 THR A N 1
ATOM 1660 C CA . THR A 1 199 ? -8.925 -9.576 7.723 1.00 95.06 199 THR A CA 1
ATOM 1661 C C . THR A 1 199 ? -9.756 -10.779 7.278 1.00 95.06 199 THR A C 1
ATOM 1663 O O . THR A 1 199 ? -10.679 -11.173 7.983 1.00 95.06 199 THR A O 1
ATOM 1666 N N . ASN A 1 200 ? -9.406 -11.410 6.158 1.00 93.25 200 ASN A N 1
ATOM 1667 C CA . ASN A 1 200 ? -10.106 -12.586 5.641 1.00 93.25 200 ASN A CA 1
ATOM 1668 C C . ASN A 1 200 ? -9.974 -13.799 6.568 1.00 93.25 200 ASN A C 1
ATOM 1670 O O . ASN A 1 200 ? -10.955 -14.511 6.779 1.00 93.25 200 ASN A O 1
ATOM 1674 N N . ASP A 1 201 ? -8.801 -14.005 7.174 1.00 93.69 201 ASP A N 1
ATOM 1675 C CA . ASP A 1 201 ? -8.625 -15.039 8.196 1.00 93.69 201 ASP A CA 1
ATOM 1676 C C . ASP A 1 201 ? -9.575 -14.814 9.384 1.00 93.69 201 ASP A C 1
ATOM 1678 O O . ASP A 1 201 ? -10.153 -15.761 9.911 1.00 93.69 201 ASP A O 1
ATOM 1682 N N . ILE A 1 202 ? -9.743 -13.561 9.821 1.00 97.06 202 ILE A N 1
ATOM 1683 C CA . ILE A 1 202 ? -10.627 -13.211 10.944 1.00 97.06 202 ILE A CA 1
ATOM 1684 C C . ILE A 1 202 ? -12.092 -13.401 10.562 1.00 97.06 202 ILE A C 1
ATOM 1686 O O . ILE A 1 202 ? -12.859 -13.956 11.344 1.00 97.06 202 ILE A O 1
ATOM 1690 N N . LEU A 1 203 ? -12.480 -12.974 9.361 1.00 95.06 203 LEU A N 1
ATOM 1691 C CA . LEU A 1 203 ? -13.846 -13.137 8.872 1.00 95.06 203 LEU A CA 1
ATOM 1692 C C . LEU A 1 203 ? -14.218 -14.609 8.679 1.00 95.06 203 LEU A C 1
ATOM 1694 O O . LEU A 1 203 ? -15.343 -14.981 8.989 1.00 95.06 203 LEU A O 1
ATOM 1698 N N . THR A 1 204 ? -13.281 -15.455 8.246 1.00 94.88 204 THR A N 1
ATOM 1699 C CA . THR A 1 204 ? -13.491 -16.912 8.183 1.00 94.88 204 THR A CA 1
ATOM 1700 C C . THR A 1 204 ? -13.758 -17.492 9.577 1.00 94.88 204 THR A C 1
ATOM 1702 O O . THR A 1 204 ? -14.675 -18.290 9.767 1.00 94.88 204 THR A O 1
ATOM 1705 N N . ASP A 1 205 ? -12.998 -17.067 10.588 1.00 94.94 205 ASP A N 1
ATOM 1706 C CA . ASP A 1 205 ? -13.213 -17.520 11.967 1.00 94.94 205 ASP A CA 1
ATOM 1707 C C . ASP A 1 205 ? -14.525 -16.978 12.567 1.00 94.94 205 ASP A C 1
ATOM 1709 O O . ASP A 1 205 ? -15.185 -17.676 13.333 1.00 94.94 205 ASP A O 1
ATOM 1713 N N . LEU A 1 206 ? -14.948 -15.773 12.175 1.00 95.31 206 LEU A N 1
ATOM 1714 C CA . LEU A 1 206 ? -16.263 -15.221 12.515 1.00 95.31 206 LEU A CA 1
ATOM 1715 C C . LEU A 1 206 ? -17.399 -16.029 11.866 1.00 95.31 206 LEU A C 1
ATOM 1717 O O . LEU A 1 206 ? -18.359 -16.385 12.539 1.00 95.31 206 LEU A O 1
ATOM 1721 N N . GLN A 1 207 ? -17.283 -16.363 10.577 1.00 94.75 207 GLN A N 1
ATOM 1722 C CA . GLN A 1 207 ? -18.276 -17.166 9.848 1.00 94.75 207 GLN A CA 1
ATOM 1723 C C . GLN A 1 207 ? -18.409 -18.584 10.408 1.00 94.75 207 GLN A C 1
ATOM 1725 O O . GLN A 1 207 ? -19.502 -19.138 10.432 1.00 94.75 207 GLN A O 1
ATOM 1730 N N . THR A 1 208 ? -17.305 -19.162 10.882 1.00 94.75 208 THR A N 1
ATOM 1731 C CA . THR A 1 208 ? -17.293 -20.484 11.528 1.00 94.75 208 THR A CA 1
ATOM 1732 C C . THR A 1 208 ? -17.675 -20.440 13.012 1.00 94.75 208 THR A C 1
ATOM 1734 O O . THR A 1 208 ? -17.659 -21.475 13.671 1.00 94.75 208 THR A O 1
ATOM 1737 N N . GLY A 1 209 ? -18.016 -19.263 13.553 1.00 93.25 209 GLY A N 1
ATOM 1738 C CA . GLY A 1 209 ? -18.473 -19.086 14.934 1.00 93.25 209 GLY A CA 1
ATOM 1739 C C . GLY A 1 209 ? -17.372 -19.123 15.999 1.00 93.25 209 GLY A C 1
ATOM 1740 O O . GLY A 1 209 ? -17.675 -19.053 17.186 1.00 93.25 209 GLY A O 1
ATOM 1741 N N . LYS A 1 210 ? -16.091 -19.198 15.614 1.00 93.44 210 LYS A N 1
ATOM 1742 C CA . LYS A 1 210 ? -14.958 -19.158 16.560 1.00 93.44 210 LYS A CA 1
ATOM 1743 C C . LYS A 1 210 ? -14.741 -17.775 17.164 1.00 93.44 210 LYS A C 1
ATOM 1745 O O . LYS A 1 210 ? -14.117 -17.648 18.214 1.00 93.44 210 LYS A O 1
ATOM 1750 N N . LEU A 1 211 ? -15.189 -16.738 16.463 1.00 95.50 211 LEU A N 1
ATOM 1751 C CA . LEU A 1 211 ? -15.156 -15.358 16.921 1.00 95.50 211 LEU A CA 1
ATOM 1752 C C . LEU A 1 211 ? -16.557 -14.768 16.898 1.00 95.50 211 LEU A C 1
ATOM 1754 O O . LEU A 1 211 ? -17.398 -15.158 16.094 1.00 95.50 211 LEU A O 1
ATOM 1758 N N . THR A 1 212 ? -16.771 -13.772 17.747 1.00 94.12 212 THR A N 1
ATOM 1759 C CA . THR A 1 212 ? -17.976 -12.949 17.757 1.00 94.12 212 THR A CA 1
ATOM 1760 C C . THR A 1 212 ? -17.586 -11.479 17.711 1.00 94.12 212 THR A C 1
ATOM 1762 O O . THR A 1 212 ? -16.497 -11.077 18.127 1.00 94.12 212 THR A O 1
ATOM 1765 N N . VAL A 1 213 ? -18.470 -10.655 17.155 1.00 93.25 213 VAL A N 1
ATOM 1766 C CA . VAL A 1 213 ? -18.256 -9.209 17.107 1.00 93.25 213 VAL A CA 1
ATOM 1767 C C . VAL A 1 213 ? -18.553 -8.632 18.487 1.00 93.25 213 VAL A C 1
ATOM 1769 O O . VAL A 1 213 ? -19.671 -8.769 18.978 1.00 93.25 213 VAL A O 1
ATOM 1772 N N . LYS A 1 214 ? -17.589 -7.929 19.088 1.00 91.81 214 LYS A N 1
ATOM 1773 C CA . LYS A 1 214 ? -17.802 -7.248 20.364 1.00 91.81 214 LYS A CA 1
ATOM 1774 C C . LYS A 1 214 ? -18.781 -6.086 20.205 1.00 91.81 214 LYS A C 1
ATOM 1776 O O . LYS A 1 214 ? -18.742 -5.307 19.233 1.00 91.81 214 LYS A O 1
ATOM 1781 N N . GLU A 1 215 ? -19.683 -5.973 21.170 1.00 86.06 215 GLU A N 1
ATOM 1782 C CA . GLU A 1 215 ? -20.562 -4.821 21.277 1.00 86.06 215 GLU A CA 1
ATOM 1783 C C . GLU A 1 215 ? -19.772 -3.606 21.755 1.00 86.06 215 GLU A C 1
ATOM 1785 O O . GLU A 1 215 ? -18.875 -3.705 22.586 1.00 86.06 215 GLU A O 1
ATOM 1790 N N . TYR A 1 216 ? -20.085 -2.446 21.185 1.00 83.94 216 TYR A N 1
ATOM 1791 C CA . TYR A 1 216 ? -19.503 -1.199 21.654 1.00 83.94 216 TYR A CA 1
ATOM 1792 C C . TYR A 1 216 ? -20.414 -0.593 22.708 1.00 83.94 216 TYR A C 1
ATOM 1794 O O . TYR A 1 216 ? -21.483 -0.068 22.376 1.00 83.94 216 TYR A O 1
ATOM 1802 N N . PHE A 1 217 ? -19.960 -0.614 23.955 1.00 76.62 217 PHE A N 1
ATOM 1803 C CA . PHE A 1 217 ? -20.598 0.129 25.027 1.00 76.62 217 PHE A CA 1
ATOM 1804 C C . PHE A 1 217 ? -20.109 1.570 24.984 1.00 76.62 217 PHE A C 1
ATOM 1806 O O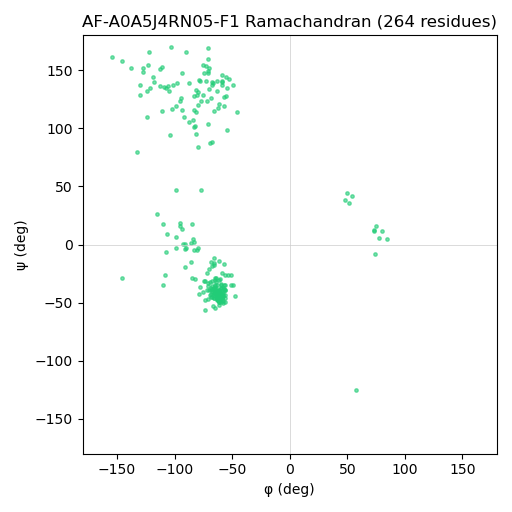 . PHE A 1 217 ? -18.999 1.903 25.399 1.00 76.62 217 PHE A O 1
ATOM 1813 N N . LYS A 1 218 ? -20.955 2.450 24.447 1.00 77.12 218 LYS A N 1
ATOM 1814 C CA . LYS A 1 218 ? -20.672 3.882 24.464 1.00 77.12 218 LYS A CA 1
ATOM 1815 C C . LYS A 1 218 ? -20.604 4.336 25.920 1.00 77.12 218 LYS A C 1
ATOM 1817 O O . LYS A 1 218 ? -21.610 4.268 26.626 1.00 77.12 218 LYS A O 1
ATOM 1822 N N . LYS A 1 219 ? -19.437 4.826 26.354 1.00 77.88 219 LYS A N 1
ATOM 1823 C CA . LYS A 1 219 ? -19.309 5.458 27.672 1.00 77.88 219 LYS A CA 1
ATOM 1824 C C . LYS A 1 219 ? -20.346 6.573 27.799 1.00 77.88 219 LYS A C 1
ATOM 1826 O O . LYS A 1 219 ? -20.523 7.366 26.866 1.00 77.88 219 LYS A O 1
ATOM 1831 N N . LYS A 1 220 ? -21.030 6.610 28.943 1.00 80.12 220 LYS A N 1
ATOM 1832 C CA . LYS A 1 220 ? -21.994 7.665 29.251 1.00 80.12 220 LYS A CA 1
ATOM 1833 C C . LYS A 1 220 ? -21.278 9.011 29.208 1.00 80.12 220 LYS A C 1
ATOM 1835 O O . LYS A 1 220 ? -20.115 9.136 29.587 1.00 80.12 220 LYS A O 1
ATOM 1840 N N . THR A 1 221 ? -21.950 10.027 28.681 1.00 82.62 221 THR A N 1
ATOM 1841 C CA . THR A 1 221 ? -21.419 11.389 28.765 1.00 82.62 221 THR A CA 1
ATOM 1842 C C . THR A 1 221 ? -21.564 11.894 30.198 1.00 82.62 221 THR A C 1
ATOM 1844 O O . THR A 1 221 ? -22.504 11.508 30.890 1.00 82.62 221 THR A O 1
ATOM 1847 N N . LYS A 1 222 ? -20.705 12.829 30.628 1.00 83.19 222 LYS A N 1
ATOM 1848 C CA . LYS A 1 222 ? -20.831 13.461 31.957 1.00 83.19 222 LYS A CA 1
ATOM 1849 C C . LYS A 1 222 ? -22.238 14.009 32.216 1.00 83.19 222 LYS A C 1
ATOM 1851 O O . LYS A 1 222 ? -22.731 13.958 33.330 1.00 83.19 222 LYS A O 1
ATOM 1856 N N . THR A 1 223 ? -22.906 14.518 31.181 1.00 84.06 223 THR A N 1
ATOM 1857 C CA . THR A 1 223 ? -24.289 15.001 31.278 1.00 84.06 223 THR A CA 1
ATOM 1858 C C . THR A 1 223 ? -25.292 13.871 31.509 1.00 84.06 223 THR A C 1
ATOM 1860 O O . THR A 1 223 ? -26.257 14.076 32.234 1.00 84.06 223 THR A O 1
ATOM 1863 N N . GLN A 1 224 ? -25.098 12.699 30.897 1.00 86.56 224 GLN A N 1
ATOM 1864 C CA . GLN A 1 224 ? -25.942 11.525 31.144 1.00 86.56 224 GLN A CA 1
ATOM 1865 C C . GLN A 1 224 ? -25.745 11.000 32.566 1.00 86.56 224 GLN A C 1
ATOM 1867 O O . GLN A 1 224 ? -26.728 10.790 33.264 1.00 86.56 224 GLN A O 1
ATOM 1872 N N . GLU A 1 225 ? -24.496 10.888 33.018 1.00 88.88 225 GLU A N 1
ATOM 1873 C CA . GLU A 1 225 ? -24.180 10.527 34.407 1.00 88.88 225 GLU A CA 1
ATOM 1874 C C . GLU A 1 225 ? -24.819 11.520 35.390 1.00 88.88 225 GLU A C 1
ATOM 1876 O O . GLU A 1 225 ? -25.474 11.124 36.348 1.00 88.88 225 GLU A O 1
ATOM 1881 N N . LEU A 1 226 ? -24.723 12.823 35.109 1.00 88.62 226 LEU A N 1
ATOM 1882 C CA . LEU A 1 226 ? -25.308 13.867 35.950 1.00 88.62 226 LEU A CA 1
ATOM 1883 C C . LEU A 1 226 ? -26.847 13.849 35.951 1.00 88.62 226 LEU A C 1
ATOM 1885 O O . LEU A 1 226 ? -27.457 14.186 36.962 1.00 88.62 226 LEU A O 1
ATOM 1889 N N . ARG A 1 227 ? -27.491 13.437 34.850 1.00 90.19 227 ARG A N 1
ATOM 1890 C CA . ARG A 1 227 ? -28.949 13.222 34.813 1.00 90.19 227 ARG A CA 1
ATOM 1891 C C . ARG A 1 227 ? -29.367 12.072 35.721 1.00 90.19 227 ARG A C 1
ATOM 1893 O O . ARG A 1 227 ? -30.308 12.246 36.480 1.00 90.19 227 ARG A O 1
ATOM 1900 N N . GLU A 1 228 ? -28.647 10.955 35.690 1.00 90.94 228 GLU A N 1
ATOM 1901 C CA . GLU A 1 228 ? -28.925 9.809 36.567 1.00 90.94 228 GLU A CA 1
ATOM 1902 C C . GLU A 1 228 ? -28.742 10.176 38.046 1.00 90.94 228 GLU A C 1
ATOM 1904 O O . GLU A 1 228 ? -29.579 9.840 38.884 1.00 90.94 228 GLU A O 1
ATOM 1909 N N . VAL A 1 229 ? -27.701 10.953 38.364 1.00 91.12 229 VAL A N 1
ATOM 1910 C CA . VAL A 1 229 ? -27.500 11.506 39.713 1.00 91.12 229 VAL A CA 1
ATOM 1911 C C . VAL A 1 229 ? -28.654 12.429 40.109 1.00 91.12 229 VAL A C 1
ATOM 1913 O O . VAL A 1 229 ? -29.158 12.329 41.223 1.00 91.12 229 VAL A O 1
ATOM 1916 N N . ASN A 1 230 ? -29.122 13.296 39.209 1.00 92.31 230 ASN A N 1
ATOM 1917 C CA . ASN A 1 230 ? -30.259 14.177 39.482 1.00 92.31 230 ASN A CA 1
ATOM 1918 C C . ASN A 1 230 ? -31.571 13.417 39.680 1.00 92.31 230 ASN A C 1
ATOM 1920 O O . ASN A 1 230 ? -32.360 13.806 40.539 1.00 92.31 230 ASN A O 1
ATOM 1924 N N . GLU A 1 231 ? -31.811 12.343 38.929 1.00 92.81 231 GLU A N 1
ATOM 1925 C CA . GLU A 1 231 ? -32.969 11.470 39.141 1.00 92.81 231 GLU A CA 1
ATOM 1926 C C . GLU A 1 231 ? -32.922 10.825 40.530 1.00 92.81 231 GLU A C 1
ATOM 1928 O O . GLU A 1 231 ? -33.928 10.823 41.240 1.00 92.81 231 GLU A O 1
ATOM 1933 N N . TYR A 1 232 ? -31.749 10.347 40.957 1.00 92.00 232 TYR A N 1
ATOM 1934 C CA . TYR A 1 232 ? -31.539 9.818 42.305 1.00 92.00 232 TYR A CA 1
ATOM 1935 C C . TYR A 1 232 ? -31.750 10.882 43.393 1.00 92.00 232 TYR A C 1
ATOM 1937 O O . TYR A 1 232 ? -32.460 10.635 44.366 1.00 92.00 232 TYR A O 1
ATOM 1945 N N . LEU A 1 233 ? -31.178 12.079 43.225 1.00 90.75 233 LEU A N 1
ATOM 1946 C CA . LEU A 1 233 ? -31.352 13.196 44.161 1.00 90.75 233 LEU A CA 1
ATOM 1947 C C . LEU A 1 233 ? -32.830 13.565 44.305 1.00 90.75 233 LEU A C 1
ATOM 1949 O O . LEU A 1 233 ? -33.326 13.638 45.426 1.00 90.75 233 LEU A O 1
ATOM 1953 N N . THR A 1 234 ? -33.537 13.695 43.180 1.00 91.31 234 THR A N 1
ATOM 1954 C CA . THR A 1 234 ? -34.963 14.049 43.146 1.00 91.31 234 THR A CA 1
ATOM 1955 C C . THR A 1 234 ? -35.822 12.996 43.847 1.00 91.31 234 THR A C 1
ATOM 1957 O O . THR A 1 234 ? -36.691 13.349 44.639 1.00 91.31 234 THR A O 1
ATOM 1960 N N . ARG A 1 235 ? -35.555 11.698 43.621 1.00 93.19 235 ARG A N 1
ATOM 1961 C CA . ARG A 1 235 ? -36.253 10.600 44.323 1.00 93.19 235 ARG A CA 1
ATOM 1962 C C . ARG A 1 235 ? -36.051 10.640 45.838 1.00 93.19 235 ARG A C 1
ATOM 1964 O O . ARG A 1 235 ? -36.941 10.232 46.570 1.00 93.19 235 ARG A O 1
ATOM 1971 N N . ASN A 1 236 ? -34.915 11.162 46.293 1.00 92.00 236 ASN A N 1
ATOM 1972 C CA . ASN A 1 236 ? -34.577 11.309 47.707 1.00 92.00 236 ASN A CA 1
ATOM 1973 C C . ASN A 1 236 ? -34.906 12.704 48.271 1.00 92.00 236 ASN A C 1
ATOM 1975 O O . ASN A 1 236 ? -34.373 13.078 49.312 1.00 92.00 236 ASN A O 1
ATOM 1979 N N . GLY A 1 237 ? -35.732 13.498 47.578 1.00 89.75 237 GLY A N 1
ATOM 1980 C CA . GLY A 1 237 ? -36.164 14.823 48.038 1.00 89.75 237 GLY A CA 1
ATOM 1981 C C . GLY A 1 237 ? -35.094 15.919 47.972 1.00 89.75 237 GLY A C 1
ATOM 1982 O O . GLY A 1 237 ? -35.295 16.998 48.521 1.00 89.75 237 GLY A O 1
ATOM 1983 N N . ASN A 1 238 ? -33.963 15.671 47.306 1.00 91.31 238 ASN A N 1
ATOM 1984 C CA . ASN A 1 238 ? -32.888 16.646 47.140 1.00 91.31 238 ASN A CA 1
ATOM 1985 C C . ASN A 1 238 ? -33.031 17.427 45.828 1.00 91.31 238 ASN A C 1
ATOM 1987 O O . ASN A 1 238 ? -33.455 16.892 44.801 1.00 91.31 238 ASN A O 1
ATOM 1991 N N . SER A 1 239 ? -32.597 18.689 45.846 1.00 87.69 239 SER A N 1
ATOM 1992 C CA . SER A 1 239 ? -32.562 19.536 44.652 1.00 87.69 239 SER A CA 1
ATOM 1993 C C . SER A 1 239 ? -31.545 19.024 43.620 1.00 87.69 239 SER A C 1
ATOM 1995 O O . SER A 1 239 ? -30.428 18.649 43.989 1.00 87.69 239 SER A O 1
ATOM 1997 N N . PRO A 1 240 ? -31.880 19.043 42.318 1.00 89.06 240 PRO A N 1
ATOM 1998 C CA . PRO A 1 240 ? -30.984 18.576 41.268 1.00 89.06 240 PRO A CA 1
ATOM 1999 C C . PRO A 1 240 ? -29.795 19.523 41.059 1.00 89.06 240 PRO A C 1
ATOM 2001 O O . PRO A 1 240 ? -29.907 20.747 41.152 1.00 89.06 240 PRO A O 1
ATOM 2004 N N . LEU A 1 241 ? -28.651 18.950 40.689 1.00 87.19 241 LEU A N 1
ATOM 2005 C CA . LEU A 1 241 ? -27.460 19.680 40.273 1.00 87.19 241 LEU A CA 1
ATOM 2006 C C . LEU A 1 241 ? -27.632 20.262 38.856 1.00 87.19 241 LEU A C 1
ATOM 2008 O O . LEU A 1 241 ? -28.274 19.659 37.989 1.00 87.19 241 LEU A O 1
ATOM 2012 N N . PRO A 1 242 ? -27.029 21.423 38.555 1.00 83.94 242 PRO A N 1
ATOM 2013 C CA . PRO A 1 242 ? -27.158 22.052 37.246 1.00 83.94 242 PRO A CA 1
ATOM 2014 C C . PRO A 1 242 ? -26.443 21.248 36.150 1.00 83.94 242 PRO A C 1
ATOM 2016 O O . PRO A 1 242 ? -25.241 21.004 36.218 1.00 83.94 242 PRO A O 1
ATOM 2019 N N . LEU A 1 243 ? -27.171 20.903 35.080 1.00 82.38 243 LEU A N 1
ATOM 2020 C CA . LEU A 1 243 ? -26.666 20.076 33.968 1.00 82.38 243 LEU A CA 1
ATOM 2021 C C . LEU A 1 243 ? -25.594 20.745 33.093 1.00 82.38 243 LEU A C 1
ATOM 2023 O O . LEU A 1 243 ? -24.929 20.075 32.300 1.00 82.38 243 LEU A O 1
ATOM 2027 N N . ARG A 1 244 ? -25.436 22.066 33.209 1.00 82.62 244 ARG A N 1
ATOM 2028 C CA . ARG A 1 244 ? -24.380 22.834 32.548 1.00 82.62 244 ARG A CA 1
ATOM 2029 C C . ARG A 1 244 ? -23.796 23.859 33.503 1.00 82.62 244 ARG A C 1
ATOM 2031 O O . ARG A 1 244 ? -24.502 24.393 34.359 1.00 82.62 244 ARG A O 1
ATOM 2038 N N . LYS A 1 245 ? -22.527 24.203 33.288 1.00 80.31 245 LYS A N 1
ATOM 2039 C CA . LYS A 1 245 ? -21.914 25.359 33.942 1.00 80.31 245 LYS A CA 1
ATOM 2040 C C . LYS A 1 245 ? -22.641 26.631 33.484 1.00 80.31 245 LYS A C 1
ATOM 2042 O O . LYS A 1 245 ? -22.884 26.811 32.287 1.00 80.31 245 LYS A O 1
ATOM 2047 N N . LYS A 1 246 ? -23.005 27.494 34.435 1.00 83.50 246 LYS A N 1
ATOM 2048 C CA . LYS A 1 246 ? -23.541 28.827 34.131 1.00 83.50 246 LYS A CA 1
ATOM 2049 C C . LYS A 1 246 ? -22.472 29.644 33.401 1.00 83.50 246 LYS A C 1
ATOM 2051 O O . LYS A 1 246 ? -21.287 29.539 33.715 1.00 83.50 246 LYS A O 1
ATOM 2056 N N . SER A 1 247 ? -22.889 30.425 32.412 1.00 86.62 247 SER A N 1
ATOM 2057 C CA . SER A 1 247 ? -22.004 31.384 31.743 1.00 86.62 247 SER A CA 1
ATOM 2058 C C . SER A 1 247 ? -21.684 32.564 32.668 1.00 86.62 247 SER A C 1
ATOM 2060 O O . SER A 1 247 ? -22.445 32.851 33.590 1.00 86.62 247 SER A O 1
ATOM 2062 N N . GLU A 1 248 ? -20.598 33.296 32.407 1.00 88.12 248 GLU A N 1
ATOM 2063 C CA . GLU A 1 248 ? -20.235 34.485 33.201 1.00 88.12 248 GLU A CA 1
ATOM 2064 C C . GLU A 1 248 ? -21.359 35.529 33.237 1.00 88.12 248 GLU A C 1
ATOM 2066 O O . GLU A 1 248 ? -21.665 36.074 34.292 1.00 88.12 248 GLU A O 1
ATOM 2071 N N . LYS A 1 249 ? -22.060 35.737 32.114 1.00 90.12 249 LYS A N 1
ATOM 2072 C CA . LYS A 1 249 ? -23.225 36.638 32.034 1.00 90.12 249 LYS A CA 1
ATOM 2073 C C . LYS A 1 249 ? -24.412 36.180 32.886 1.00 90.12 249 LYS A C 1
ATOM 2075 O O . LYS A 1 249 ? -25.246 36.997 33.269 1.00 90.12 249 LYS A O 1
ATOM 2080 N N . GLU A 1 250 ? -24.562 34.879 33.108 1.00 86.81 250 GLU A N 1
ATOM 2081 C CA . GLU A 1 250 ? -25.603 34.338 33.989 1.00 86.81 250 GLU A CA 1
ATOM 2082 C C . GLU A 1 250 ? -25.200 34.478 35.451 1.00 86.81 250 GLU A C 1
ATOM 2084 O O . GLU A 1 250 ? -26.009 34.932 36.249 1.00 86.81 250 GLU A O 1
ATOM 2089 N N . LEU A 1 251 ? -23.936 34.193 35.776 1.00 89.31 251 LEU A N 1
ATOM 2090 C CA . LEU A 1 251 ? -23.388 34.408 37.116 1.00 89.31 251 LEU A CA 1
ATOM 2091 C C . LEU A 1 251 ? -23.488 35.881 37.538 1.00 89.31 251 LEU A C 1
ATOM 2093 O O . LEU A 1 251 ? -23.948 36.165 38.639 1.00 89.31 251 LEU A O 1
ATOM 2097 N N . LEU A 1 252 ? -23.141 36.814 36.644 1.00 91.06 252 LEU A N 1
ATOM 2098 C CA . LEU A 1 252 ? -23.286 38.257 36.870 1.00 91.06 252 LEU A CA 1
ATOM 2099 C C . LEU A 1 252 ? -24.744 38.658 37.121 1.00 91.06 252 LEU A C 1
ATOM 2101 O O . LEU A 1 252 ? -25.018 39.429 38.034 1.00 91.06 252 LEU A O 1
ATOM 2105 N N . ARG A 1 253 ? -25.695 38.115 36.349 1.00 92.00 253 ARG A N 1
ATOM 2106 C CA . ARG A 1 253 ? -27.127 38.391 36.549 1.00 92.00 253 ARG A CA 1
ATOM 2107 C C . ARG A 1 253 ? -27.650 37.843 37.873 1.00 92.00 253 ARG A C 1
ATOM 2109 O O . ARG A 1 253 ? -28.410 38.540 38.541 1.00 92.00 253 ARG A O 1
ATOM 2116 N N . ASP A 1 254 ? -27.250 36.634 38.252 1.00 88.50 254 ASP A N 1
ATOM 2117 C CA . ASP A 1 254 ? -27.637 36.028 39.529 1.00 88.50 254 ASP A CA 1
ATOM 2118 C C . ASP A 1 254 ? -27.063 36.822 40.711 1.00 88.50 254 ASP A C 1
ATOM 2120 O O . ASP A 1 254 ? -27.775 37.101 41.675 1.00 88.50 254 ASP A O 1
ATOM 2124 N N . PHE A 1 255 ? -25.810 37.273 40.601 1.00 89.94 255 PHE A N 1
ATOM 2125 C CA . PHE A 1 255 ? -25.179 38.137 41.597 1.00 89.94 255 PHE A CA 1
ATOM 2126 C C . PHE A 1 255 ? -25.903 39.486 41.729 1.00 89.94 255 PHE A C 1
ATOM 2128 O O . PHE A 1 255 ? -26.220 39.915 42.837 1.00 89.94 255 PHE A O 1
ATOM 2135 N N . GLN A 1 256 ? -26.253 40.119 40.603 1.00 91.06 256 GLN A N 1
ATOM 2136 C CA . GLN A 1 256 ? -27.009 41.375 40.589 1.00 91.06 256 GLN A CA 1
ATOM 2137 C C . GLN A 1 256 ? -28.396 41.222 41.234 1.00 91.06 256 GLN A C 1
ATOM 2139 O O . GLN A 1 256 ? -28.836 42.107 41.967 1.00 91.06 256 GLN A O 1
ATOM 2144 N N . LYS A 1 257 ? -29.090 40.103 40.975 1.00 90.19 257 LYS A N 1
ATOM 2145 C CA . LYS A 1 257 ? -30.379 39.788 41.611 1.00 90.19 257 LYS A CA 1
ATOM 2146 C C . LYS A 1 257 ? -30.239 39.657 43.124 1.00 90.19 257 LYS A C 1
ATOM 2148 O O . LYS A 1 257 ? -31.001 40.297 43.836 1.00 90.19 257 LYS A O 1
ATOM 2153 N N . CYS A 1 258 ? -29.233 38.917 43.587 1.00 88.94 258 CYS A N 1
ATOM 2154 C CA . CYS A 1 258 ? -28.967 38.723 45.012 1.00 88.94 258 CYS A CA 1
ATOM 2155 C C . CYS A 1 258 ? -28.701 40.062 45.728 1.00 88.94 258 CYS A C 1
ATOM 2157 O O . CYS A 1 258 ? -29.292 40.345 46.767 1.00 88.94 258 CYS A O 1
ATOM 2159 N N . ILE A 1 259 ? -27.901 40.951 45.121 1.00 90.31 259 ILE A N 1
ATOM 2160 C CA . ILE A 1 259 ? -27.680 42.315 45.637 1.00 90.31 259 ILE A CA 1
ATOM 2161 C C . ILE A 1 259 ? -28.993 43.102 45.735 1.00 90.31 259 ILE A C 1
ATOM 2163 O O . ILE A 1 259 ? -29.217 43.813 46.712 1.00 90.31 259 ILE A O 1
ATOM 2167 N N . ASN A 1 260 ? -29.856 43.012 44.723 1.00 89.62 260 ASN A N 1
ATOM 2168 C CA . ASN A 1 260 ? -31.119 43.748 44.703 1.00 89.62 260 ASN A CA 1
ATOM 2169 C C . ASN A 1 260 ? -32.137 43.209 45.717 1.00 89.62 260 ASN A C 1
ATOM 2171 O O . ASN A 1 260 ? -32.924 43.991 46.240 1.00 89.62 260 ASN A O 1
ATOM 2175 N N . GLU A 1 261 ? -32.139 41.904 45.985 1.00 88.62 261 GLU A N 1
ATOM 2176 C CA . GLU A 1 261 ? -32.967 41.291 47.030 1.00 88.62 261 GLU A CA 1
ATOM 2177 C C . GLU A 1 261 ? -32.496 41.720 48.421 1.00 88.62 261 GLU A C 1
ATOM 2179 O O . GLU A 1 261 ? -33.313 42.192 49.206 1.00 88.62 261 GLU A O 1
ATOM 2184 N N . LEU A 1 262 ? -31.182 41.693 48.674 1.00 83.81 262 LEU A N 1
ATOM 2185 C CA . LEU A 1 262 ? -30.597 42.188 49.925 1.00 83.81 262 LEU A CA 1
ATOM 2186 C C . LEU A 1 262 ? -30.943 43.658 50.181 1.00 83.81 262 LEU A C 1
ATOM 2188 O O . LEU A 1 262 ? -31.304 44.012 51.295 1.00 83.81 262 LEU A O 1
ATOM 2192 N N . LYS A 1 263 ? -30.896 44.504 49.146 1.00 84.44 263 LYS A N 1
ATOM 2193 C CA . LYS A 1 263 ? -31.274 45.926 49.235 1.00 84.44 263 LYS A CA 1
ATOM 2194 C C . LYS A 1 263 ? -32.765 46.177 49.477 1.00 84.44 263 LYS A C 1
ATOM 2196 O O . LYS A 1 263 ? -33.114 47.297 49.817 1.00 84.44 263 LYS A O 1
ATOM 2201 N N . LYS A 1 264 ? -33.639 45.199 49.221 1.00 78.88 264 LYS A N 1
ATOM 2202 C CA . LYS A 1 264 ? -35.085 45.297 49.493 1.00 78.88 264 LYS A CA 1
ATOM 2203 C C . LYS A 1 264 ? -35.457 44.799 50.889 1.00 78.88 264 LYS A C 1
ATOM 2205 O O . LYS A 1 264 ? -36.558 45.083 51.345 1.00 78.88 264 LYS A O 1
ATOM 2210 N N . SER A 1 265 ? -34.585 44.010 51.514 1.00 62.84 265 SER A N 1
ATOM 2211 C CA . SER A 1 265 ? -34.752 43.490 52.875 1.00 62.84 265 SER A CA 1
ATOM 2212 C C . SER A 1 265 ? -34.156 44.390 53.966 1.00 62.84 265 SER A C 1
ATOM 2214 O O . SER A 1 265 ? -34.299 44.065 55.143 1.00 62.84 265 SER A O 1
ATOM 2216 N N . THR A 1 266 ? -33.492 45.483 53.580 1.00 52.81 266 THR A N 1
ATOM 2217 C CA . THR A 1 266 ? -33.033 46.579 54.450 1.00 52.81 266 THR A CA 1
ATOM 2218 C C . THR A 1 266 ? -33.939 47.788 54.298 1.00 52.81 266 THR A C 1
ATOM 2220 O O . THR A 1 266 ? -34.149 48.471 55.321 1.00 52.81 266 THR A O 1
#

Radius of gyration: 35.08 Å; Cα contacts (8 Å, |Δi|>4): 267; chains: 1; bounding box: 64×67×109 Å

Solvent-accessible surface area (backbone atoms only — not comparable to full-atom values): 15624 Å² total; per-residue (Å²): 131,57,72,66,62,51,53,51,52,51,51,54,39,45,75,70,56,29,43,66,36,79,96,42,78,50,32,31,38,31,64,75,64,56,36,37,29,66,84,74,74,41,71,61,76,58,44,100,83,41,35,33,79,57,90,95,44,79,43,54,47,68,49,51,39,36,31,67,75,68,68,40,80,77,57,88,90,54,54,77,42,42,76,83,71,44,87,81,60,49,37,64,87,32,48,44,71,51,83,71,77,75,92,80,62,86,54,64,68,58,62,66,54,46,50,51,38,51,20,48,80,38,72,48,61,96,77,62,64,72,80,42,59,66,65,44,39,53,55,48,52,52,50,39,58,78,63,44,40,68,71,78,45,65,86,48,87,58,49,67,59,36,49,50,43,60,68,36,85,89,50,45,56,62,52,42,9,60,78,68,78,47,52,49,67,56,38,45,42,45,39,26,46,52,52,46,51,55,28,50,56,44,48,52,35,37,76,72,62,80,42,58,73,48,71,55,80,76,77,75,49,74,58,53,53,50,48,54,50,26,53,53,29,46,76,71,76,38,83,63,73,77,85,61,84,77,51,71,74,52,52,52,50,54,50,52,50,52,55,53,53,56,65,70,78,108

Sequence (266 aa):
MERSKRSEAIRNLKANGFRQVKPYPDLYLNKYGKIYSLSKDTYLKPTAKNVILYGKKRLSLPKLILFVFKGESIRENSRIIYINGSNLDLSPENIQYARKYQNGLKNEINAENLRTAIRCYFEVEKRYNVKDYVLTRIYLSEILKIRYFYVKYQRKTGLEVFKSYIQGLPNSHARTAKEHDISIHDCRYIVNGFINLLTNDILTDLQTGKLTVKEYFKKKTKTQELREVNEYLTRNGNSPLPLRKKSEKELLRDFQKCINELKKST

Foldseek 3Di:
DDPVVLVVVVVVLVVVQWDALVVQRQWTAHQQLWIAGNVVRGIFDADPQCWTDDPNDIDRSLLSNCCGPVVDPRDPPWDKAQQVRDPNRSGVVRIDTDDDPDPPDPLDAPQQLLLQLLQLPDQDDPPDDCVPVVVSLVSVVVLCVVVVVCVVCVPDPCSVLLVCCSPDVVDDLVNSCVVVVHDSVVSVSSNSNVSNVSSVVSVVCVVVVVTDGHHHDDPDDPLRVLVVVQVVCVVVVHHGDDSDDDDPVRVVVVVVVVVVVVVVVD

InterPro domains:
  IPR044925 His-Me finger superfamily [SSF54060] (20-105)

Mean predicted aligned error: 15.53 Å

Secondary structure (DSSP, 8-state):
--HHHHHHHHHHHHHTT-EE-TTSTTEEE-TTS-EEETTTTEEEPPPTTSEEEETTEEEEHHHHHIIIII-----TTPPEEETTS-SS---TTTEEEPP---TTS-----HHHHHHHHHTTS---TT--TT-HHHHHHHHHHHHHHTTHHHHTTTSTTHHHHHHHHH-TT--HHHHHHHTT--HHHHHHHHHHHHHHHHHHHHHHHHTTS--PPP--PPPPHHHHHHHHHHHHHHTTPPPPPSSPPPHHHHHHHHHHHHHHHTT--